Protein AF-A0A9W7G7Z7-F1 (afdb_monomer)

InterPro domains:
  IPR008409 Pre-mRNA-splicing factor SPF27 [PF05700] (9-212)
  IPR008409 Pre-mRNA-splicing factor SPF27 [PTHR13296] (9-211)

Structure (mmCIF, N/CA/C/O backbone):
data_AF-A0A9W7G7Z7-F1
#
_entry.id   AF-A0A9W7G7Z7-F1
#
loop_
_atom_site.group_PDB
_atom_site.id
_atom_site.type_symbol
_atom_site.label_atom_id
_atom_site.label_alt_id
_atom_site.label_comp_id
_atom_site.label_asym_id
_atom_site.label_entity_id
_atom_site.label_seq_id
_atom_site.pdbx_PDB_ins_code
_atom_site.Cartn_x
_atom_site.Cartn_y
_atom_site.Cartn_z
_atom_site.occupancy
_atom_site.B_iso_or_equiv
_atom_site.auth_seq_id
_atom_site.auth_comp_id
_atom_site.auth_asym_id
_atom_site.auth_atom_id
_atom_site.pdbx_PDB_model_num
ATOM 1 N N . MET A 1 1 ? 14.911 3.920 36.400 1.00 36.66 1 MET A N 1
ATOM 2 C CA . MET A 1 1 ? 13.911 4.348 35.401 1.00 36.66 1 MET A CA 1
ATOM 3 C C . MET A 1 1 ? 12.548 4.182 36.043 1.00 36.66 1 MET A C 1
ATOM 5 O O . MET A 1 1 ? 12.208 3.040 36.334 1.00 36.66 1 MET A O 1
ATOM 9 N N . PRO A 1 2 ? 11.819 5.257 36.383 1.00 35.78 2 PRO A N 1
ATOM 10 C CA . PRO A 1 2 ? 10.459 5.093 36.869 1.00 35.78 2 PRO A CA 1
ATOM 11 C C . PRO A 1 2 ? 9.645 4.522 35.707 1.00 35.78 2 PRO A C 1
ATOM 13 O O . PRO A 1 2 ? 9.620 5.097 34.620 1.00 35.78 2 PRO A O 1
ATOM 16 N N . SER A 1 3 ? 9.061 3.341 35.902 1.00 40.22 3 SER A N 1
ATOM 17 C CA . SER A 1 3 ? 8.103 2.782 34.959 1.00 40.22 3 SER A CA 1
ATOM 18 C C . SER A 1 3 ? 6.912 3.731 34.931 1.00 40.22 3 SER A C 1
ATOM 20 O O . SER A 1 3 ? 6.084 3.712 35.844 1.00 40.22 3 SER A O 1
ATOM 22 N N . SER A 1 4 ? 6.864 4.603 33.926 1.00 44.84 4 SER A N 1
ATOM 23 C CA . SER A 1 4 ? 5.649 5.334 33.607 1.00 44.84 4 SER A CA 1
ATOM 24 C C . SER A 1 4 ? 4.612 4.266 33.285 1.00 44.84 4 SER A C 1
ATOM 26 O O . SER A 1 4 ? 4.707 3.584 32.264 1.00 44.84 4 SER A O 1
ATOM 28 N N . SER A 1 5 ? 3.719 4.004 34.236 1.00 44.91 5 SER A N 1
ATOM 29 C CA . SER A 1 5 ? 2.578 3.131 34.028 1.00 44.91 5 SER A CA 1
ATOM 30 C C . SER A 1 5 ? 1.697 3.864 33.035 1.00 44.91 5 SER A C 1
ATOM 32 O O . SER A 1 5 ? 0.911 4.733 33.397 1.00 44.91 5 SER A O 1
ATOM 34 N N . PHE A 1 6 ? 1.914 3.586 31.752 1.00 50.34 6 PHE A N 1
ATOM 35 C CA . PHE A 1 6 ? 1.039 4.064 30.702 1.00 50.34 6 PHE A CA 1
ATOM 36 C C . PHE A 1 6 ? -0.319 3.442 31.013 1.00 50.34 6 PHE A C 1
ATOM 38 O O . PHE A 1 6 ? -0.515 2.239 30.825 1.00 50.34 6 PHE A O 1
ATOM 45 N N . ALA A 1 7 ? -1.221 4.229 31.602 1.00 55.59 7 ALA A N 1
ATOM 46 C CA . ALA A 1 7 ? -2.616 3.849 31.652 1.00 55.59 7 ALA A CA 1
ATOM 47 C C . ALA A 1 7 ? -2.992 3.509 30.204 1.00 55.59 7 ALA A C 1
ATOM 49 O O . ALA A 1 7 ? -2.684 4.315 29.319 1.00 55.59 7 ALA A O 1
ATOM 50 N N . PRO A 1 8 ? -3.543 2.316 29.924 1.00 58.53 8 PRO A N 1
ATOM 51 C CA . PRO A 1 8 ? -3.979 1.996 28.579 1.00 58.53 8 PRO A CA 1
ATOM 52 C C . PRO A 1 8 ? -4.909 3.122 28.137 1.00 58.53 8 PRO A C 1
ATOM 54 O O . PRO A 1 8 ? -5.915 3.382 28.797 1.00 58.53 8 PRO A O 1
ATOM 57 N N . LEU A 1 9 ? -4.512 3.847 27.092 1.00 66.50 9 LEU A N 1
ATOM 58 C CA . LEU A 1 9 ? -5.355 4.860 26.482 1.00 66.50 9 LEU A CA 1
ATOM 59 C C . LEU A 1 9 ? -6.491 4.102 25.796 1.00 66.50 9 LEU A C 1
ATOM 61 O O . LEU A 1 9 ? -6.343 3.639 24.667 1.00 66.50 9 LEU A O 1
ATOM 65 N N . ASP A 1 10 ? -7.569 3.873 26.539 1.00 70.62 10 ASP A N 1
ATOM 66 C CA . ASP A 1 10 ? -8.689 3.065 26.088 1.00 70.62 10 ASP A CA 1
ATOM 67 C C . ASP 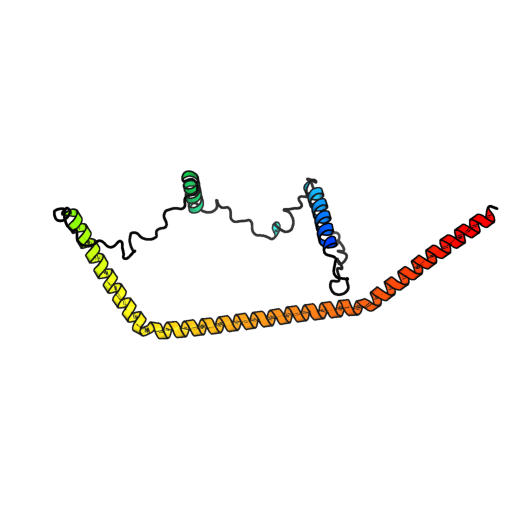A 1 10 ? -9.650 3.955 25.299 1.00 70.62 10 ASP A C 1
ATOM 69 O O . ASP A 1 10 ? -10.368 4.782 25.857 1.00 70.62 10 ASP A O 1
ATOM 73 N N . SER A 1 11 ? -9.600 3.822 23.978 1.00 78.69 11 SER A N 1
ATOM 74 C CA . SER A 1 11 ? -10.650 4.298 23.080 1.00 78.69 11 SER A CA 1
ATOM 75 C C . SER A 1 11 ? -11.268 3.054 22.459 1.00 78.69 11 SER A C 1
ATOM 77 O O . SER A 1 11 ? -10.536 2.162 22.014 1.00 78.69 11 SER A O 1
ATOM 79 N N . LEU A 1 12 ? -12.599 2.955 22.455 1.00 87.00 12 LEU A N 1
ATOM 80 C CA . LEU A 1 12 ? -13.311 1.734 22.079 1.00 87.00 12 LEU A CA 1
ATOM 81 C C . LEU A 1 12 ? -14.190 1.988 20.845 1.00 87.00 12 LEU A C 1
ATOM 83 O O . LEU A 1 12 ? -15.409 2.060 20.979 1.00 87.00 12 LEU A O 1
ATOM 87 N N . PRO A 1 13 ? -13.620 2.072 19.624 1.00 87.38 13 PRO A N 1
ATOM 88 C CA . PRO A 1 13 ? -14.356 2.458 18.417 1.00 87.38 13 PRO A CA 1
ATOM 89 C C . PRO A 1 13 ? -15.631 1.659 18.110 1.00 87.38 13 PRO A C 1
ATOM 91 O O . PRO A 1 13 ? -16.532 2.191 17.471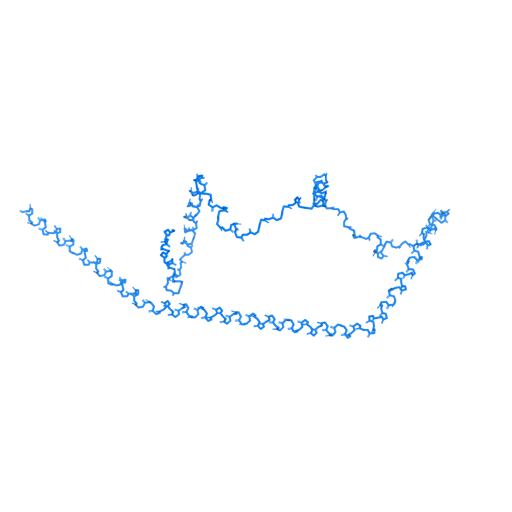 1.00 87.38 13 PRO A O 1
ATOM 94 N N . TYR A 1 14 ? -15.714 0.385 18.516 1.00 87.94 14 TYR A N 1
ATOM 95 C CA . TYR A 1 14 ? -16.897 -0.457 18.288 1.00 87.94 14 TYR A CA 1
ATOM 96 C C . TYR A 1 14 ? -17.941 -0.346 19.416 1.00 87.94 14 TYR A C 1
ATOM 98 O O . TYR A 1 14 ? -19.106 -0.720 19.235 1.00 87.94 14 TYR A O 1
ATOM 106 N N . LEU A 1 15 ? -17.544 0.131 20.600 1.00 86.06 15 LEU A N 1
ATOM 107 C CA . LEU A 1 15 ? -18.440 0.349 21.739 1.00 86.06 15 LEU A CA 1
ATOM 108 C C . LEU A 1 15 ? -18.953 1.790 21.796 1.00 86.06 15 LEU A C 1
ATOM 110 O O . LEU A 1 15 ? -20.142 1.990 22.065 1.00 86.06 15 LEU A O 1
ATOM 114 N N . ASP A 1 16 ? -18.060 2.749 21.558 1.00 86.88 16 ASP A N 1
ATOM 115 C CA . ASP A 1 16 ? -18.325 4.177 21.609 1.00 86.88 16 ASP A CA 1
ATOM 116 C C . ASP A 1 16 ? -19.304 4.572 20.492 1.00 86.88 16 ASP A C 1
ATOM 118 O O . ASP A 1 16 ? -19.207 4.078 19.363 1.00 86.88 16 ASP A O 1
ATOM 122 N N . PRO A 1 17 ? -20.290 5.439 20.779 1.00 80.75 17 PRO A N 1
ATOM 123 C CA . PRO A 1 17 ? -21.153 5.969 19.736 1.00 80.75 17 PRO A CA 1
ATOM 124 C C . PRO A 1 17 ? -20.306 6.748 18.717 1.00 80.75 17 PRO A C 1
ATOM 126 O O . PRO A 1 17 ? -19.321 7.381 19.107 1.00 80.75 17 PRO A O 1
ATOM 129 N N . PRO A 1 18 ? -20.680 6.743 17.424 1.00 77.81 18 PRO A N 1
ATOM 130 C CA . PRO A 1 18 ? -19.956 7.509 16.423 1.00 77.81 18 PRO A CA 1
ATOM 131 C C . PRO A 1 18 ? -19.907 8.977 16.853 1.00 77.81 18 PRO A C 1
ATOM 133 O O . PRO A 1 18 ? -20.940 9.572 17.176 1.00 77.81 18 PRO A O 1
ATOM 136 N N . ALA A 1 19 ? -18.701 9.543 16.893 1.00 76.69 19 ALA A N 1
ATOM 137 C CA . ALA A 1 19 ? -18.519 10.940 17.249 1.00 76.69 19 ALA A CA 1
ATOM 138 C C . ALA A 1 19 ? -19.307 11.821 16.269 1.00 76.69 19 ALA A C 1
ATOM 140 O O . ALA A 1 19 ? -19.236 11.640 15.052 1.00 76.69 19 ALA A O 1
ATOM 141 N N . HIS A 1 20 ? -20.078 12.771 16.800 1.00 82.00 20 HIS A N 1
ATOM 142 C CA . HIS A 1 20 ? -20.683 13.813 15.975 1.00 82.00 20 HIS A CA 1
ATOM 143 C C . HIS A 1 20 ? -19.563 14.611 15.280 1.00 82.00 20 HIS A C 1
ATOM 145 O O . HIS A 1 20 ? -18.571 14.912 15.950 1.00 82.00 20 HIS A O 1
ATOM 151 N N . PRO A 1 21 ? -19.702 14.993 13.995 1.00 80.69 21 PRO A N 1
ATOM 152 C CA . PRO A 1 21 ? -18.664 15.729 13.261 1.00 80.69 21 PRO A CA 1
ATOM 153 C C . PRO A 1 21 ? -18.139 16.976 13.995 1.00 80.69 21 PRO A C 1
ATOM 155 O O . PRO A 1 21 ? -16.951 17.283 13.948 1.00 80.69 21 PRO A O 1
ATOM 158 N N . ASP A 1 22 ? -19.006 17.655 14.749 1.00 86.19 22 ASP A N 1
ATOM 159 C CA . ASP A 1 22 ? -18.637 18.840 15.536 1.00 86.19 22 ASP A CA 1
ATOM 160 C C . ASP A 1 22 ? -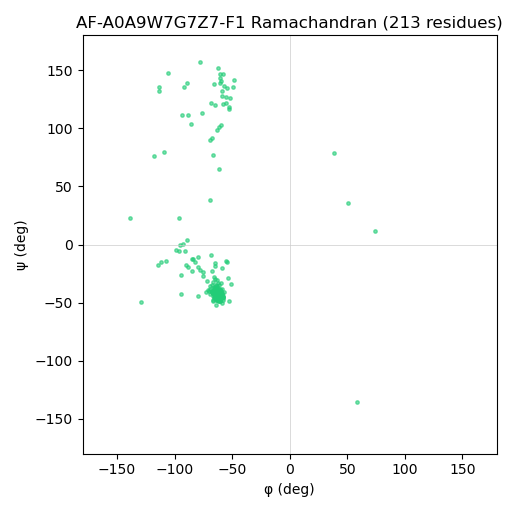17.644 18.536 16.674 1.00 86.19 22 ASP A C 1
ATOM 162 O O . ASP A 1 22 ? -16.829 19.390 17.028 1.00 86.19 22 ASP A O 1
ATOM 166 N N . TYR A 1 23 ? -17.674 17.324 17.243 1.00 86.88 23 TYR A N 1
ATOM 167 C CA . TYR A 1 23 ? -16.730 16.925 18.291 1.00 86.88 23 TYR A CA 1
ATOM 168 C C . TYR A 1 23 ? -15.322 16.712 17.746 1.00 86.88 23 TYR A C 1
ATOM 170 O O . TYR A 1 23 ? -14.362 16.971 18.465 1.00 86.88 23 TYR A O 1
ATOM 178 N N . GLU A 1 24 ? -15.185 16.275 16.493 1.00 87.31 24 GLU A N 1
ATOM 179 C CA . GLU A 1 24 ? -13.876 16.132 15.854 1.00 87.31 24 GLU A CA 1
ATOM 180 C C . GLU A 1 24 ? -13.227 17.504 15.660 1.00 87.31 24 GLU A C 1
ATOM 182 O O . GLU A 1 24 ? -12.090 17.713 16.080 1.00 87.31 24 GLU A O 1
ATOM 187 N N . ALA A 1 25 ? -13.976 18.473 15.122 1.00 89.88 25 ALA A N 1
ATOM 188 C CA . ALA A 1 25 ? -13.491 19.841 14.952 1.00 89.88 25 ALA A CA 1
ATOM 189 C C . ALA A 1 25 ? -13.093 20.486 16.292 1.00 89.88 25 ALA A C 1
ATOM 191 O O . ALA A 1 25 ? -12.042 21.120 16.387 1.00 89.88 25 ALA A O 1
ATOM 192 N N . TYR A 1 26 ? -13.898 20.279 17.339 1.00 93.31 26 TYR A N 1
ATOM 193 C CA . TYR A 1 26 ? -13.595 20.766 18.685 1.00 93.31 26 TYR A CA 1
ATOM 194 C C . TYR A 1 26 ? -12.377 20.068 19.314 1.00 93.31 26 TYR A C 1
ATOM 196 O O . TYR A 1 26 ? -11.526 20.714 19.923 1.00 93.31 26 TYR A O 1
ATOM 204 N N . ALA A 1 27 ? -12.240 18.751 19.142 1.00 91.25 27 ALA A N 1
ATOM 205 C CA . ALA A 1 27 ? -11.062 18.025 19.608 1.00 91.25 27 ALA A CA 1
ATOM 206 C C . ALA A 1 27 ? -9.790 18.520 18.902 1.00 91.25 27 ALA A C 1
ATOM 208 O O . ALA A 1 27 ? -8.770 18.730 19.555 1.00 91.25 27 ALA A O 1
ATOM 209 N N . ILE A 1 28 ? -9.860 18.775 17.591 1.00 91.81 28 ILE A N 1
ATOM 210 C CA . ILE A 1 28 ? -8.751 19.340 16.814 1.00 91.81 28 ILE A CA 1
ATOM 211 C C . ILE A 1 28 ? -8.379 20.738 17.321 1.00 91.81 28 ILE A C 1
ATOM 213 O O . ILE A 1 28 ? -7.188 21.019 17.458 1.00 91.81 28 ILE A O 1
ATOM 217 N N . SER A 1 29 ? -9.351 21.602 17.647 1.00 94.62 29 SER A N 1
ATOM 218 C CA . SER A 1 29 ? -9.039 22.932 18.189 1.00 94.62 29 SER A CA 1
ATOM 219 C C . SER A 1 29 ? -8.331 22.851 19.541 1.00 94.62 29 SER A C 1
ATOM 221 O O . SER A 1 29 ? -7.338 23.543 19.739 1.00 94.62 29 SER A O 1
ATOM 223 N N . LEU A 1 30 ? -8.769 21.955 20.434 1.00 94.12 30 LEU A N 1
ATOM 224 C CA . LEU A 1 30 ? -8.101 21.728 21.721 1.00 94.12 30 LEU A CA 1
ATOM 225 C C . LEU A 1 30 ? -6.677 21.181 21.544 1.00 94.12 30 LEU A C 1
ATOM 227 O O . LEU A 1 30 ? -5.749 21.653 22.195 1.00 94.12 30 LEU A O 1
ATOM 231 N N . ILE A 1 31 ? -6.481 20.224 20.629 1.00 91.44 31 ILE A N 1
ATOM 232 C CA . ILE A 1 31 ? -5.145 19.706 20.295 1.00 91.44 31 ILE A CA 1
ATOM 233 C C . ILE A 1 31 ? -4.253 20.841 19.791 1.00 91.44 31 ILE A C 1
ATOM 235 O O . ILE A 1 31 ? -3.090 20.924 20.175 1.00 91.44 31 ILE A O 1
ATOM 239 N N . GLN A 1 32 ? -4.782 21.730 18.950 1.00 91.44 32 GLN A N 1
ATOM 240 C CA . GLN A 1 32 ? -4.026 22.857 18.422 1.00 91.44 32 GLN A CA 1
ATOM 241 C C . GLN A 1 32 ? -3.646 23.867 19.513 1.00 91.44 32 GLN A C 1
ATOM 243 O O . GLN A 1 32 ? -2.514 24.347 19.511 1.00 91.44 32 GLN A O 1
ATOM 248 N N . GLU A 1 33 ? -4.554 24.184 20.436 1.00 92.25 33 GLU A N 1
ATOM 249 C CA . GLU A 1 33 ? -4.268 25.051 21.586 1.00 92.25 33 GLU A CA 1
ATOM 250 C C . GLU A 1 33 ? -3.154 24.462 22.461 1.00 92.25 33 GLU A C 1
ATOM 252 O O . GLU A 1 33 ? -2.182 25.155 22.766 1.00 92.25 33 GLU A O 1
ATOM 257 N N . GLU A 1 34 ? -3.224 23.165 22.774 1.00 87.94 34 GLU A N 1
ATOM 258 C CA . GLU A 1 34 ? -2.172 22.458 23.514 1.00 87.94 34 GLU A CA 1
ATOM 259 C C . GLU A 1 34 ? -0.848 22.434 22.738 1.00 87.94 34 GLU A C 1
ATOM 261 O O . GLU A 1 34 ? 0.216 22.685 23.302 1.00 87.94 34 GLU A O 1
ATOM 266 N N . MET A 1 35 ? -0.883 22.207 21.421 1.00 84.75 35 MET A N 1
ATOM 267 C CA . MET A 1 35 ? 0.308 22.293 20.569 1.00 84.75 35 MET A CA 1
ATOM 268 C C . MET A 1 35 ? 0.939 23.690 20.594 1.00 84.75 35 MET A C 1
ATOM 270 O O . MET A 1 35 ? 2.165 23.798 20.611 1.00 84.75 35 MET A O 1
ATOM 274 N N . GLN A 1 36 ? 0.134 24.756 20.604 1.00 86.00 36 GLN A N 1
ATOM 275 C CA . GLN A 1 36 ? 0.621 26.135 20.702 1.00 86.00 36 GLN A CA 1
ATOM 276 C C . GLN A 1 36 ? 1.203 26.436 22.086 1.00 86.00 36 GLN A C 1
ATOM 278 O O . GLN A 1 36 ? 2.271 27.043 22.176 1.00 86.00 36 GLN A O 1
ATOM 283 N N . ALA A 1 37 ? 0.544 25.978 23.153 1.00 84.88 37 ALA A N 1
ATOM 284 C CA . ALA A 1 37 ? 1.034 26.113 24.519 1.00 84.88 37 ALA A CA 1
ATOM 285 C C . ALA A 1 37 ? 2.379 25.389 24.698 1.00 84.88 37 ALA A C 1
ATOM 287 O O . ALA A 1 37 ? 3.341 25.992 25.175 1.00 84.88 37 ALA A O 1
ATOM 288 N N . MET A 1 38 ? 2.492 24.145 24.223 1.00 75.75 38 MET A N 1
ATOM 289 C CA . MET A 1 38 ? 3.738 23.374 24.272 1.00 75.75 38 MET A CA 1
ATOM 290 C C . MET A 1 38 ? 4.849 23.994 23.415 1.00 75.75 38 MET A C 1
ATOM 292 O O . MET A 1 38 ? 5.997 24.020 23.844 1.00 75.75 38 MET A O 1
ATOM 296 N N . ALA A 1 39 ? 4.525 24.560 22.246 1.00 72.81 39 ALA A N 1
ATOM 297 C CA . ALA A 1 39 ? 5.501 25.260 21.407 1.00 72.81 39 ALA A CA 1
ATOM 298 C C . ALA A 1 39 ? 6.030 26.563 22.037 1.00 72.81 39 ALA A C 1
ATOM 300 O O . ALA A 1 39 ? 7.106 27.030 21.662 1.00 72.81 39 ALA A O 1
ATOM 301 N N . SER A 1 40 ? 5.277 27.164 22.964 1.00 68.31 40 SER A N 1
ATOM 302 C CA . SER A 1 40 ? 5.680 28.382 23.676 1.00 68.31 40 SER A CA 1
ATOM 303 C C . SER A 1 40 ? 6.606 28.123 24.872 1.00 68.31 40 SER A C 1
ATOM 305 O O . SER A 1 40 ? 7.260 29.056 25.340 1.00 68.31 40 SER A O 1
ATOM 307 N N . ASP A 1 41 ? 6.702 26.873 25.341 1.00 68.69 41 ASP A N 1
ATOM 308 C CA . ASP A 1 41 ? 7.607 26.469 26.415 1.00 68.69 41 ASP A CA 1
ATOM 309 C C . ASP A 1 41 ? 8.983 26.061 25.842 1.00 68.69 41 ASP A C 1
ATOM 311 O O . ASP A 1 41 ? 9.106 25.015 25.199 1.00 68.69 41 ASP A O 1
ATOM 315 N N . PRO A 1 42 ? 10.059 26.833 26.090 1.00 61.19 42 PRO A N 1
ATOM 316 C CA . PRO A 1 42 ? 11.396 26.534 25.572 1.00 61.19 42 PRO A CA 1
ATOM 317 C C . PRO A 1 42 ? 12.037 25.274 26.182 1.00 61.19 42 PRO A C 1
ATOM 319 O O . PRO A 1 42 ? 13.099 24.850 25.726 1.00 61.19 42 PRO A O 1
ATOM 322 N N . THR A 1 43 ? 11.440 24.683 27.224 1.00 59.03 43 THR A N 1
ATOM 323 C CA . THR A 1 43 ? 11.901 23.422 27.830 1.00 59.03 43 THR A CA 1
ATOM 324 C C . THR A 1 43 ? 11.264 22.187 27.193 1.00 59.03 43 THR A C 1
ATOM 326 O O . THR A 1 43 ? 11.809 21.086 27.300 1.00 59.03 43 THR A O 1
ATOM 329 N N . VAL A 1 44 ? 10.154 22.368 26.472 1.00 57.59 44 VAL A N 1
ATOM 330 C CA . VAL A 1 44 ? 9.417 21.316 25.775 1.00 57.59 44 VAL A CA 1
ATOM 331 C C . VAL A 1 44 ? 9.616 21.512 24.272 1.00 57.59 44 VAL A C 1
ATOM 333 O O . VAL A 1 44 ? 8.746 22.014 23.571 1.00 57.59 44 VAL A O 1
ATOM 336 N N . ASN A 1 45 ? 10.764 21.086 23.736 1.00 55.09 45 ASN A N 1
ATOM 337 C CA . ASN A 1 45 ? 11.005 21.039 22.286 1.00 55.09 45 ASN A CA 1
ATOM 338 C C . ASN A 1 45 ? 10.091 19.979 21.629 1.00 55.09 45 ASN A C 1
ATOM 340 O O . ASN A 1 45 ? 10.497 18.854 21.337 1.00 55.09 45 ASN A O 1
ATOM 344 N N . THR A 1 46 ? 8.812 20.309 21.444 1.00 54.22 46 THR A N 1
ATOM 345 C CA . THR A 1 46 ? 7.732 19.337 21.197 1.00 54.22 46 THR A CA 1
ATOM 346 C C . THR A 1 46 ? 7.654 18.828 19.761 1.00 54.22 46 THR A C 1
ATOM 348 O O . THR A 1 46 ? 6.946 17.864 19.486 1.00 54.22 46 THR A O 1
ATOM 351 N N . SER A 1 47 ? 8.376 19.428 18.818 1.00 53.41 47 SER A N 1
ATOM 352 C CA . SER A 1 47 ? 8.249 19.096 17.393 1.00 53.41 47 SER A CA 1
ATOM 353 C C . SER A 1 47 ? 9.429 18.305 16.821 1.00 53.41 47 SER A C 1
ATOM 355 O O . SER A 1 47 ? 9.271 17.696 15.763 1.00 53.41 47 SER A O 1
ATOM 357 N N . SER A 1 48 ? 10.569 18.226 17.519 1.00 52.97 48 SER A N 1
ATOM 358 C CA . SER A 1 48 ? 11.787 17.560 17.021 1.00 52.97 48 SER A CA 1
ATOM 359 C C . SER A 1 48 ? 12.227 16.316 17.788 1.00 52.97 48 SER A C 1
ATOM 361 O O . SER A 1 48 ? 13.005 15.518 17.264 1.00 52.97 48 SER A O 1
ATOM 363 N N . ASP A 1 49 ? 11.742 16.107 19.011 1.00 57.38 49 ASP A N 1
ATOM 364 C CA . ASP A 1 49 ? 12.478 15.255 19.948 1.00 57.38 49 ASP A CA 1
ATOM 365 C C . ASP A 1 49 ? 12.029 13.793 20.023 1.00 57.38 49 ASP A C 1
ATOM 367 O O . ASP A 1 49 ? 12.719 13.006 20.673 1.00 57.38 49 ASP A O 1
ATOM 371 N N . HIS A 1 50 ? 10.948 13.382 19.350 1.00 60.50 50 HIS A N 1
ATOM 372 C CA . HIS A 1 50 ? 10.436 12.008 19.491 1.00 60.50 50 HIS A CA 1
ATOM 373 C C . HIS A 1 50 ? 10.188 11.261 18.172 1.00 60.50 50 HIS A C 1
ATOM 375 O O . HIS A 1 50 ? 10.675 10.144 18.018 1.00 60.50 50 HIS A O 1
ATOM 381 N N . TYR A 1 51 ? 9.485 11.853 17.199 1.00 66.69 51 TYR A N 1
ATOM 382 C CA . TYR A 1 51 ? 9.199 11.187 15.915 1.00 66.69 51 TYR A CA 1
ATOM 383 C C . TYR A 1 51 ? 10.209 11.533 14.808 1.00 66.69 51 TYR A C 1
ATOM 385 O O . TYR A 1 51 ? 10.439 10.719 13.923 1.00 66.69 51 TYR A O 1
ATOM 393 N N . LEU A 1 52 ? 10.865 12.702 14.859 1.00 68.31 52 LEU A N 1
ATOM 394 C CA . LEU A 1 52 ? 11.927 13.043 13.901 1.00 68.31 52 LEU A CA 1
ATOM 395 C C . LEU A 1 52 ? 13.243 12.311 14.196 1.00 68.31 52 LEU A C 1
ATOM 397 O O . LEU A 1 52 ? 14.024 12.091 13.279 1.00 68.31 52 LEU A O 1
ATOM 401 N N . LYS A 1 53 ? 13.475 11.874 15.444 1.00 73.00 53 LYS A N 1
ATOM 402 C CA . LYS A 1 53 ? 14.651 11.061 15.811 1.00 73.00 53 LYS A CA 1
ATOM 403 C C . LYS A 1 53 ? 14.658 9.678 15.157 1.00 73.00 53 LYS A C 1
ATOM 405 O O . LYS A 1 53 ? 15.731 9.112 14.969 1.00 73.00 53 LYS A O 1
ATOM 410 N N . SER A 1 54 ? 13.487 9.116 14.852 1.00 74.38 54 SER A N 1
ATOM 411 C CA . SER A 1 54 ? 13.376 7.818 14.174 1.00 74.38 54 SER A CA 1
ATOM 412 C C . SER A 1 54 ? 13.463 7.931 12.653 1.00 74.38 54 SER A C 1
ATOM 414 O O . SER A 1 54 ? 13.636 6.914 11.979 1.00 74.38 54 SER A O 1
ATOM 416 N N . LEU A 1 55 ? 13.365 9.145 12.105 1.00 76.19 55 LEU A N 1
ATOM 417 C CA . LEU A 1 55 ? 13.522 9.387 10.681 1.00 76.19 55 LEU A CA 1
ATOM 418 C C . LEU A 1 55 ? 14.997 9.660 10.356 1.00 76.19 55 LEU A C 1
ATOM 420 O O . LEU A 1 55 ? 15.675 10.376 11.096 1.00 76.19 55 LEU A O 1
ATOM 424 N N . PRO A 1 56 ? 15.524 9.112 9.246 1.00 78.69 56 PRO A N 1
ATOM 425 C CA . PRO A 1 56 ? 16.845 9.498 8.776 1.00 78.69 56 PRO A CA 1
ATOM 426 C C . PRO A 1 56 ? 16.860 11.002 8.482 1.00 78.69 56 PRO A C 1
ATOM 428 O O . PRO A 1 56 ? 15.893 11.544 7.939 1.00 78.69 56 PRO A O 1
ATOM 431 N N . ALA A 1 57 ? 17.961 11.676 8.828 1.00 74.94 57 ALA A N 1
ATOM 432 C CA . ALA A 1 57 ? 18.128 13.091 8.514 1.00 74.94 57 ALA A CA 1
ATOM 433 C C . ALA A 1 57 ? 17.925 13.311 7.003 1.00 74.94 57 ALA A C 1
ATOM 435 O O . ALA A 1 57 ? 18.456 12.525 6.206 1.00 74.94 57 ALA A O 1
ATOM 436 N N . PRO A 1 58 ? 17.167 14.344 6.587 1.00 70.88 58 PRO A N 1
ATOM 437 C CA . PRO A 1 58 ? 16.936 14.588 5.173 1.00 70.88 58 PRO A CA 1
ATOM 438 C C . PRO A 1 58 ? 18.286 14.763 4.466 1.00 70.88 58 PRO A C 1
ATOM 440 O O . PRO A 1 58 ? 19.172 15.440 5.005 1.00 70.88 58 PRO A O 1
ATOM 443 N N . PRO A 1 59 ? 18.482 14.155 3.280 1.00 71.12 59 PRO A N 1
ATOM 444 C CA . PRO A 1 59 ? 19.725 14.319 2.548 1.00 71.12 59 PRO A CA 1
ATOM 445 C C . PRO A 1 59 ? 19.932 15.810 2.292 1.00 71.12 59 PRO A C 1
ATOM 447 O O . PRO A 1 59 ? 19.095 16.473 1.681 1.00 71.12 59 PRO A O 1
ATOM 450 N N . SER A 1 60 ? 21.043 16.357 2.788 1.00 70.06 60 SER A N 1
ATOM 451 C CA . SER A 1 60 ? 21.373 17.753 2.529 1.00 70.06 60 SER A CA 1
ATOM 452 C C . SER A 1 60 ? 21.472 17.950 1.015 1.00 70.06 60 SER A C 1
ATOM 454 O O . SER A 1 60 ? 22.232 17.238 0.349 1.00 70.06 60 SER A O 1
ATOM 456 N N . ALA A 1 61 ? 20.760 18.942 0.469 1.00 62.12 61 ALA A N 1
ATOM 457 C CA . ALA A 1 61 ? 20.887 19.362 -0.934 1.00 62.12 61 ALA A CA 1
ATOM 458 C C . ALA A 1 61 ? 22.341 19.736 -1.310 1.00 62.12 61 ALA A C 1
ATOM 460 O O . ALA A 1 61 ? 22.705 19.807 -2.479 1.00 62.12 61 ALA A O 1
ATOM 461 N N . SER A 1 62 ? 23.190 19.923 -0.294 1.00 59.56 62 SER A N 1
ATOM 462 C CA . SER A 1 62 ? 24.619 20.224 -0.358 1.00 59.56 62 SER A CA 1
ATOM 463 C C . SER A 1 62 ? 25.518 18.970 -0.384 1.00 59.56 62 SER A C 1
ATOM 465 O O . SER A 1 62 ? 26.740 19.086 -0.316 1.00 59.56 62 SER A O 1
ATOM 467 N N . SER A 1 63 ? 24.967 17.754 -0.435 1.00 66.00 63 SER A N 1
ATOM 468 C CA . SER A 1 63 ? 25.772 16.522 -0.330 1.00 66.00 63 SER A CA 1
ATOM 469 C C . SER A 1 63 ? 26.558 16.181 -1.598 1.00 66.00 63 SER A C 1
ATOM 471 O O . SER A 1 63 ? 27.629 15.589 -1.496 1.00 66.00 63 SER A O 1
ATOM 473 N N . SER A 1 64 ? 26.094 16.592 -2.783 1.00 78.69 64 SER A N 1
ATOM 474 C CA . SER A 1 64 ? 26.823 16.363 -4.035 1.00 78.69 64 SER A CA 1
ATOM 475 C C . SER A 1 64 ? 27.303 17.672 -4.661 1.00 78.69 64 SER A C 1
ATOM 477 O O . SER A 1 64 ? 26.575 18.661 -4.742 1.00 78.69 64 SER A O 1
ATOM 479 N N . ALA A 1 65 ? 28.557 17.681 -5.119 1.00 81.81 65 ALA A N 1
ATOM 480 C CA . ALA A 1 65 ? 29.143 18.827 -5.815 1.00 81.81 65 ALA A CA 1
ATOM 481 C C . ALA A 1 65 ? 28.361 19.188 -7.093 1.00 81.81 65 ALA A C 1
ATOM 483 O O . ALA A 1 65 ? 28.222 20.366 -7.412 1.00 81.81 65 ALA A O 1
ATOM 484 N N . LEU A 1 66 ? 27.788 18.182 -7.768 1.00 81.00 66 LEU A N 1
ATOM 485 C CA . LEU A 1 66 ? 26.927 18.363 -8.938 1.00 81.00 66 LEU A CA 1
ATOM 486 C C . LEU A 1 66 ? 25.641 19.122 -8.595 1.00 81.00 66 LEU A C 1
ATOM 488 O O . LEU A 1 66 ? 25.304 20.073 -9.289 1.00 81.00 66 LEU A O 1
ATOM 492 N N . LEU A 1 67 ? 24.953 18.763 -7.503 1.00 81.38 67 LEU A N 1
ATOM 493 C CA . LEU A 1 67 ? 23.740 19.475 -7.090 1.00 81.38 67 LEU A CA 1
ATOM 494 C C . LEU A 1 67 ? 24.038 20.916 -6.672 1.00 81.38 67 LEU A C 1
ATOM 496 O O . LEU A 1 67 ? 23.257 21.799 -7.005 1.00 81.38 67 LEU A O 1
ATOM 500 N N . LYS A 1 68 ? 25.171 21.183 -6.007 1.00 83.31 68 LYS A N 1
ATOM 501 C CA . LYS A 1 68 ? 25.585 22.563 -5.685 1.00 83.31 68 LYS A CA 1
ATOM 502 C C . LYS A 1 68 ? 25.792 23.404 -6.937 1.00 83.31 68 LYS A C 1
ATOM 504 O O . LYS A 1 68 ? 25.345 24.545 -6.981 1.00 83.31 68 LYS A O 1
ATOM 509 N N . PHE A 1 69 ? 26.473 22.840 -7.931 1.00 84.69 69 PHE A N 1
ATOM 510 C CA . PHE A 1 69 ? 26.729 23.512 -9.199 1.00 84.69 69 PHE A CA 1
ATOM 511 C C . PHE A 1 69 ? 25.427 23.790 -9.958 1.00 84.69 69 PHE A C 1
ATOM 513 O O . PHE A 1 69 ? 25.184 24.918 -10.374 1.00 84.69 69 PHE A O 1
ATOM 520 N N . GLU A 1 70 ? 24.555 22.788 -10.078 1.00 82.06 70 GLU A N 1
ATOM 521 C CA . GLU A 1 70 ? 23.264 22.926 -10.756 1.00 82.06 70 GLU A CA 1
ATOM 522 C C . GLU A 1 70 ? 22.337 23.910 -10.036 1.00 82.06 70 GLU A C 1
ATOM 524 O O . GLU A 1 70 ? 21.705 24.739 -10.685 1.00 82.06 70 GLU A O 1
ATOM 529 N N . LEU A 1 71 ? 22.292 23.877 -8.701 1.00 83.69 71 LEU A N 1
ATOM 530 C CA . LEU A 1 71 ? 21.504 24.815 -7.905 1.00 83.69 71 LEU A CA 1
ATOM 531 C C . LEU A 1 71 ? 22.036 26.251 -8.033 1.00 83.69 71 LEU A C 1
ATOM 533 O O . LEU A 1 71 ? 21.239 27.178 -8.144 1.00 83.69 71 LEU A O 1
ATOM 537 N N . GLY A 1 72 ? 23.362 26.430 -8.077 1.00 85.31 72 GLY A N 1
ATOM 538 C CA . GLY A 1 72 ? 24.000 27.719 -8.356 1.00 85.31 72 GLY A CA 1
ATOM 539 C C . GLY A 1 72 ? 23.650 28.245 -9.748 1.00 85.31 72 GLY A C 1
ATOM 540 O O . GLY A 1 72 ? 23.174 29.369 -9.878 1.00 85.31 72 GLY A O 1
ATOM 541 N N . ARG A 1 73 ? 23.758 27.398 -10.778 1.00 84.75 73 ARG A N 1
ATOM 542 C CA . ARG A 1 73 ? 23.354 27.749 -12.147 1.00 84.75 73 ARG A CA 1
ATOM 543 C C . ARG A 1 73 ? 21.870 28.111 -12.233 1.00 84.75 73 ARG A C 1
ATOM 545 O O . ARG A 1 73 ? 21.505 29.053 -12.926 1.00 84.75 73 ARG A O 1
ATOM 552 N N . LEU A 1 74 ? 20.994 27.358 -11.564 1.00 84.12 74 LEU A N 1
ATOM 553 C CA . LEU A 1 74 ? 19.557 27.647 -11.527 1.00 84.12 74 LEU A CA 1
ATOM 554 C C . LEU A 1 74 ? 19.272 28.975 -10.825 1.00 84.12 74 LEU A C 1
ATOM 556 O O . LEU A 1 74 ? 18.415 29.719 -11.294 1.00 84.12 74 LEU A O 1
ATOM 560 N N . ALA A 1 75 ? 19.991 29.289 -9.746 1.00 83.31 75 ALA A N 1
ATOM 561 C CA . ALA A 1 75 ? 19.876 30.575 -9.067 1.00 83.31 75 ALA A CA 1
ATOM 562 C C . ALA A 1 75 ? 20.291 31.743 -9.981 1.00 83.31 75 ALA A C 1
ATOM 564 O O . ALA A 1 75 ? 19.601 32.757 -10.012 1.00 83.31 75 ALA A O 1
ATOM 565 N N . GLU A 1 76 ? 21.357 31.583 -10.771 1.00 86.00 76 GLU A N 1
ATOM 566 C CA . GLU A 1 76 ? 21.801 32.581 -11.759 1.00 86.00 76 GLU A CA 1
ATOM 567 C C . GLU A 1 76 ? 20.816 32.741 -12.930 1.00 86.00 76 GLU A C 1
ATOM 569 O O . GLU A 1 76 ? 20.605 33.846 -13.425 1.00 86.00 76 GLU A O 1
ATOM 574 N N . ASN A 1 77 ? 20.164 31.651 -13.344 1.00 82.44 77 ASN A N 1
ATOM 575 C CA . ASN A 1 77 ? 19.235 31.612 -14.477 1.00 82.44 77 ASN A CA 1
ATOM 576 C C . ASN A 1 77 ? 17.747 31.752 -14.079 1.00 82.44 77 ASN A C 1
ATOM 578 O O . ASN A 1 77 ? 16.867 31.304 -14.822 1.00 82.44 77 ASN A O 1
ATOM 582 N N . ASN A 1 78 ? 17.428 32.344 -12.920 1.00 83.00 78 ASN A N 1
ATOM 583 C CA . ASN A 1 78 ? 16.047 32.534 -12.430 1.00 83.00 78 ASN A CA 1
ATOM 584 C C . ASN A 1 78 ? 15.189 31.248 -12.441 1.00 83.00 78 ASN A C 1
ATOM 586 O O . ASN A 1 78 ? 13.995 31.275 -12.737 1.00 83.00 78 ASN A O 1
ATOM 590 N N . GLY A 1 79 ? 15.800 30.098 -12.157 1.00 77.75 79 GLY A N 1
ATOM 591 C CA . GLY A 1 79 ? 15.124 28.804 -12.110 1.00 77.75 79 GLY A CA 1
ATOM 592 C C . GLY A 1 79 ? 14.760 28.219 -13.475 1.00 77.75 79 GLY A C 1
ATOM 593 O O . GLY A 1 79 ? 14.016 27.239 -13.519 1.00 77.75 79 GLY A O 1
ATOM 594 N N . THR A 1 80 ? 15.269 28.766 -14.587 1.00 78.06 80 THR A N 1
ATOM 595 C CA . THR A 1 80 ? 15.054 28.128 -15.892 1.00 78.06 80 THR A CA 1
ATOM 596 C C . THR A 1 80 ? 15.812 26.799 -15.964 1.00 78.06 80 THR A C 1
ATOM 598 O O . THR A 1 80 ? 17.037 26.773 -15.788 1.00 78.06 80 THR A O 1
ATOM 601 N N . PRO A 1 81 ? 15.111 25.672 -16.201 1.00 71.25 81 PRO A N 1
ATOM 602 C CA . PRO A 1 81 ? 15.769 24.388 -16.377 1.00 71.25 81 PRO A CA 1
ATOM 603 C C . PRO A 1 81 ? 16.683 24.449 -17.608 1.00 71.25 81 PRO A C 1
ATOM 605 O O . PRO A 1 81 ? 16.407 25.209 -18.543 1.00 71.25 81 PRO A O 1
ATOM 608 N N . PRO A 1 82 ? 17.768 23.654 -17.636 1.00 69.75 82 PRO A N 1
ATOM 609 C CA . PRO A 1 82 ? 18.607 23.594 -18.820 1.00 69.75 82 PRO A CA 1
ATOM 610 C C . PRO A 1 82 ? 17.740 23.153 -20.007 1.00 69.75 82 PRO A C 1
ATOM 612 O O . PRO A 1 82 ? 16.808 22.361 -19.809 1.00 69.75 82 PRO A O 1
ATOM 615 N N . PRO A 1 83 ? 18.016 23.632 -21.235 1.00 66.12 83 PRO A N 1
ATOM 616 C CA . PRO A 1 83 ? 17.370 23.074 -22.409 1.00 66.12 83 PRO A CA 1
ATOM 617 C C . PRO A 1 83 ? 17.601 21.566 -22.367 1.00 66.12 83 PRO A C 1
ATOM 619 O O . PRO A 1 83 ? 18.745 21.108 -22.320 1.00 66.12 83 PRO A O 1
ATOM 622 N N . SER A 1 84 ? 16.506 20.806 -22.281 1.00 58.66 84 SER A N 1
ATOM 623 C CA . SER A 1 84 ? 16.571 19.351 -22.257 1.00 58.66 84 SER A CA 1
ATOM 624 C C . SER A 1 84 ? 17.462 18.907 -23.416 1.00 58.66 84 SER A C 1
ATOM 626 O O . SER A 1 84 ? 17.278 19.415 -24.528 1.00 58.66 84 SER A O 1
ATOM 628 N N . PRO A 1 85 ? 18.386 17.948 -23.226 1.00 54.34 85 PRO A N 1
ATOM 629 C CA . PRO A 1 85 ? 19.094 17.309 -24.324 1.00 54.34 85 PRO A CA 1
ATOM 630 C C . PRO A 1 85 ? 18.142 16.416 -25.137 1.00 54.34 85 PRO A C 1
ATOM 632 O O . PRO A 1 85 ? 18.541 15.359 -25.620 1.00 54.34 85 PRO A O 1
ATOM 635 N N . ALA A 1 86 ? 16.893 16.849 -25.345 1.00 47.69 86 ALA A N 1
ATOM 636 C CA . ALA A 1 86 ? 16.058 16.507 -26.481 1.00 47.69 86 ALA A CA 1
ATOM 637 C C . ALA A 1 86 ? 16.742 17.010 -27.769 1.00 47.69 86 ALA A C 1
ATOM 639 O O . ALA A 1 86 ? 16.301 17.925 -28.454 1.00 47.69 86 ALA A O 1
ATOM 640 N N . ALA A 1 87 ? 17.898 16.405 -28.025 1.00 51.91 87 ALA A N 1
ATOM 641 C CA . ALA A 1 87 ? 18.391 15.933 -29.289 1.00 51.91 87 ALA A CA 1
ATOM 642 C C . ALA A 1 87 ? 18.081 16.820 -30.498 1.00 51.91 87 ALA A C 1
ATOM 644 O O . ALA A 1 87 ? 17.305 16.414 -31.358 1.00 51.91 87 ALA A O 1
ATOM 645 N N . PRO A 1 88 ? 18.824 17.916 -30.710 1.00 47.66 88 PRO A N 1
ATOM 646 C CA . PRO A 1 88 ? 19.108 18.299 -32.083 1.00 47.66 88 PRO A CA 1
ATOM 647 C C . PRO A 1 88 ? 19.974 17.233 -32.788 1.00 47.66 88 PRO A C 1
ATOM 649 O O . PRO A 1 88 ? 20.023 17.212 -34.011 1.00 47.66 88 PRO A O 1
ATOM 652 N N . ALA A 1 89 ? 20.623 16.307 -32.066 1.00 50.66 89 ALA A N 1
ATOM 653 C CA . ALA A 1 89 ? 21.497 15.288 -32.661 1.00 50.66 89 ALA A CA 1
ATOM 654 C C . ALA A 1 89 ? 20.776 14.017 -33.167 1.00 50.66 89 ALA A C 1
ATOM 656 O O . ALA A 1 89 ? 21.306 13.318 -34.027 1.00 50.66 89 ALA A O 1
ATOM 657 N N . PHE A 1 90 ? 19.580 13.705 -32.658 1.00 49.97 90 PHE A N 1
ATOM 658 C CA . PHE A 1 90 ? 18.918 12.412 -32.901 1.00 49.97 90 PHE A CA 1
ATOM 659 C C . PHE A 1 90 ? 17.410 12.530 -33.165 1.00 49.97 90 PHE A C 1
ATOM 661 O O . PHE A 1 90 ? 16.665 11.573 -32.970 1.00 49.97 90 PHE A O 1
ATOM 668 N N . HIS A 1 91 ? 16.936 13.698 -33.603 1.00 50.91 91 HIS A N 1
ATOM 669 C CA . HIS A 1 91 ? 15.567 13.831 -34.088 1.00 50.91 91 HIS A CA 1
ATOM 670 C C . HIS A 1 91 ? 15.542 13.609 -35.602 1.00 50.91 91 HIS A C 1
ATOM 672 O O . HIS A 1 91 ? 16.337 14.228 -36.309 1.00 50.91 91 HIS A O 1
ATOM 678 N N . PRO A 1 92 ? 14.594 12.831 -36.153 1.00 54.56 92 PRO A N 1
ATOM 679 C CA . PRO A 1 92 ? 14.557 12.614 -37.591 1.00 54.56 92 PRO A CA 1
ATOM 680 C C . PRO A 1 92 ? 14.422 13.824 -38.491 1.00 54.56 92 PRO A C 1
ATOM 682 O O . PRO A 1 92 ? 14.791 13.791 -39.663 1.00 54.56 92 PRO A O 1
ATOM 685 N N . ALA A 1 93 ? 13.933 14.904 -37.901 1.00 52.50 93 ALA A N 1
ATOM 686 C CA . ALA A 1 93 ? 13.764 16.191 -38.538 1.00 52.50 93 ALA A CA 1
ATOM 687 C C . ALA A 1 93 ? 15.038 17.060 -38.534 1.00 52.50 93 ALA A C 1
ATOM 689 O O . ALA A 1 93 ? 15.057 18.066 -39.236 1.00 52.50 93 ALA A O 1
ATOM 690 N N . SER A 1 94 ? 16.084 16.713 -37.769 1.00 55.03 94 SER A N 1
ATOM 691 C CA . SER A 1 94 ? 17.337 17.485 -37.694 1.00 55.03 94 SER A CA 1
ATOM 692 C C . SER A 1 94 ? 18.465 16.936 -38.575 1.00 55.03 94 SER A C 1
ATOM 694 O O . SER A 1 94 ? 19.517 17.565 -38.689 1.00 55.03 94 SER A O 1
ATOM 696 N N . TRP A 1 95 ? 18.264 15.790 -39.233 1.00 60.56 95 TRP A N 1
ATOM 697 C CA . TRP A 1 95 ? 19.241 15.227 -40.166 1.00 60.56 95 TRP A CA 1
ATOM 698 C C . TRP A 1 95 ? 19.204 15.996 -41.491 1.00 60.56 95 TRP A C 1
ATOM 700 O O . TRP A 1 95 ? 18.199 15.981 -42.205 1.00 60.56 95 TRP A O 1
ATOM 710 N N . ALA A 1 96 ? 20.290 16.710 -41.801 1.00 58.47 96 ALA A N 1
ATOM 711 C CA . ALA A 1 96 ? 20.333 17.640 -42.923 1.00 58.47 96 ALA A CA 1
ATOM 712 C C . ALA A 1 96 ? 20.083 16.948 -44.272 1.00 58.47 96 ALA A C 1
ATOM 714 O O . ALA A 1 96 ? 20.540 15.833 -44.537 1.00 58.47 96 ALA A O 1
ATOM 715 N N . GLN A 1 97 ? 19.377 17.649 -45.157 1.00 61.56 97 GLN A N 1
ATOM 716 C CA . GLN A 1 97 ? 19.370 17.321 -46.579 1.00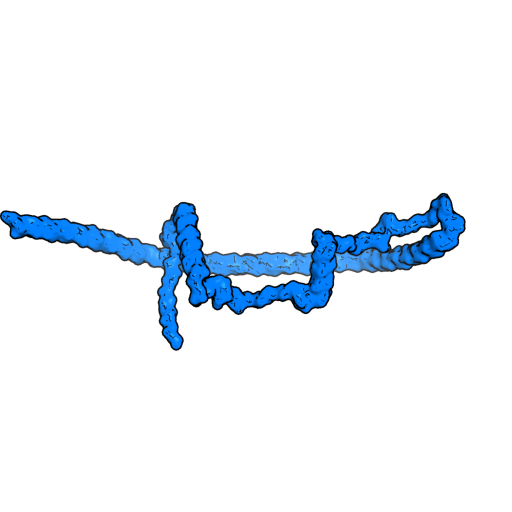 61.56 97 GLN A CA 1
ATOM 717 C C . GLN A 1 97 ? 20.661 17.841 -47.232 1.00 61.56 97 GLN A C 1
ATOM 719 O O . GLN A 1 97 ? 21.255 18.783 -46.703 1.00 61.56 97 GLN A O 1
ATOM 724 N N . PRO A 1 98 ? 21.094 17.278 -48.381 1.00 64.38 98 PRO A N 1
ATOM 725 C CA . PRO A 1 98 ? 22.197 17.850 -49.151 1.00 64.38 98 PRO A CA 1
ATOM 726 C C . PRO A 1 98 ? 21.987 19.360 -49.348 1.00 64.38 98 PRO A C 1
ATOM 728 O O . PRO A 1 98 ? 20.834 19.765 -49.550 1.00 64.38 98 PRO A O 1
ATOM 731 N N . PRO A 1 99 ? 23.042 20.193 -49.282 1.00 62.94 99 PRO A N 1
ATOM 732 C CA . PRO A 1 99 ? 22.898 21.638 -49.425 1.00 62.94 99 PRO A CA 1
ATOM 733 C C . PRO A 1 99 ? 22.189 21.965 -50.749 1.00 62.94 99 PRO A C 1
ATOM 735 O O . PRO A 1 99 ? 22.635 21.567 -51.822 1.00 62.94 99 PRO A O 1
ATOM 738 N N . LYS A 1 100 ? 21.047 22.660 -50.673 1.00 66.25 100 LYS A N 1
ATOM 739 C CA . LYS A 1 100 ? 20.268 23.118 -51.838 1.00 66.25 100 LYS A CA 1
ATOM 740 C C . LYS A 1 100 ? 20.453 24.627 -52.024 1.00 66.25 100 LYS A C 1
ATOM 742 O O . LYS A 1 100 ? 20.569 25.367 -51.049 1.00 66.25 100 LYS A O 1
ATOM 747 N N . ASN A 1 101 ? 20.416 25.089 -53.274 1.00 63.00 101 ASN A N 1
ATOM 748 C CA . ASN A 1 101 ? 20.535 26.501 -53.666 1.00 63.00 101 ASN A CA 1
ATOM 749 C C . ASN A 1 101 ? 21.859 27.150 -53.195 1.00 63.00 101 ASN A C 1
ATOM 751 O O . ASN A 1 101 ? 22.914 26.548 -53.368 1.00 63.00 101 ASN A O 1
ATOM 755 N N . ALA A 1 102 ? 21.834 28.371 -52.643 1.00 56.53 102 ALA A N 1
ATOM 756 C CA . ALA A 1 102 ? 22.991 29.261 -52.437 1.00 56.53 102 ALA A CA 1
ATOM 757 C C . ALA A 1 102 ? 24.198 28.685 -51.654 1.00 56.53 102 ALA A C 1
ATOM 759 O O . ALA A 1 102 ? 25.282 29.256 -51.726 1.00 56.53 102 ALA A O 1
ATOM 760 N N . MET A 1 103 ? 24.048 27.555 -50.951 1.00 60.00 103 MET A N 1
ATOM 761 C CA . MET A 1 103 ? 25.141 26.847 -50.257 1.00 60.00 103 MET A CA 1
ATOM 762 C C . MET A 1 103 ? 25.813 25.747 -51.096 1.00 60.00 103 MET A C 1
ATOM 764 O O . MET A 1 103 ? 26.751 25.105 -50.638 1.00 60.00 103 MET A O 1
ATOM 768 N N . SER A 1 104 ? 25.385 25.534 -52.344 1.00 62.62 104 SER A N 1
ATOM 769 C CA . SER A 1 104 ? 25.982 24.533 -53.239 1.00 62.62 104 SER A CA 1
ATOM 770 C C . SER A 1 104 ? 27.440 24.838 -53.611 1.00 62.62 104 SER A C 1
ATOM 772 O O . SER A 1 104 ? 28.137 23.930 -54.057 1.00 62.62 104 SER A O 1
ATOM 774 N N . ASN A 1 105 ? 27.902 26.081 -53.435 1.00 71.88 105 ASN A N 1
ATOM 775 C CA . ASN A 1 105 ? 29.286 26.495 -53.697 1.00 71.88 105 ASN A CA 1
ATOM 776 C C . ASN A 1 105 ? 30.176 26.480 -52.436 1.00 71.88 105 ASN A C 1
ATOM 778 O O . ASN A 1 105 ? 31.354 26.821 -52.523 1.00 71.88 105 ASN A O 1
ATOM 782 N N . ASP A 1 106 ? 29.631 26.113 -51.270 1.00 80.56 106 ASP A N 1
ATOM 783 C CA . ASP A 1 106 ? 30.370 26.069 -50.006 1.00 80.56 106 ASP A CA 1
ATOM 784 C C . ASP A 1 106 ? 30.946 24.669 -49.742 1.00 80.56 106 ASP A C 1
ATOM 786 O O . ASP A 1 106 ? 30.231 23.707 -49.460 1.00 80.56 106 ASP A O 1
ATOM 790 N N . LEU A 1 107 ? 32.274 24.560 -49.802 1.00 81.81 107 LEU A N 1
ATOM 791 C CA . LEU A 1 107 ? 33.003 23.314 -49.570 1.00 81.81 107 LEU A CA 1
ATOM 792 C C . LEU A 1 107 ? 32.808 22.760 -48.148 1.00 81.81 107 LEU A C 1
ATOM 794 O O . LEU A 1 107 ? 32.822 21.540 -47.968 1.00 81.81 107 LEU A O 1
ATOM 798 N N . GLN A 1 108 ? 32.649 23.620 -47.137 1.00 82.19 108 GLN A N 1
ATOM 799 C CA . GLN A 1 108 ? 32.479 23.166 -45.752 1.00 82.19 108 GLN A CA 1
ATOM 800 C C . GLN A 1 108 ? 31.096 22.549 -45.546 1.00 82.19 108 GLN A C 1
ATOM 802 O O . GLN A 1 108 ? 30.993 21.472 -44.955 1.00 82.19 108 GLN A O 1
ATOM 807 N N . ALA A 1 109 ? 30.056 23.149 -46.133 1.00 78.69 109 ALA A N 1
ATOM 808 C CA . ALA A 1 109 ? 28.709 22.585 -46.138 1.00 78.69 109 ALA A CA 1
ATOM 809 C C . ALA A 1 109 ? 28.670 21.176 -46.762 1.00 78.69 109 ALA A C 1
ATOM 811 O O . ALA A 1 109 ? 28.034 20.274 -46.214 1.00 78.69 109 ALA A O 1
ATOM 812 N N . TRP A 1 110 ? 29.402 20.942 -47.858 1.00 80.12 110 TRP A N 1
ATOM 813 C CA . TRP A 1 110 ? 29.502 19.611 -48.470 1.00 80.12 110 TRP A CA 1
ATOM 814 C C . TRP A 1 110 ? 30.254 18.596 -47.603 1.00 80.12 110 TRP A C 1
ATOM 816 O O . TRP A 1 110 ? 29.822 17.447 -47.514 1.00 80.12 110 TRP A O 1
ATOM 826 N N . LYS A 1 111 ? 31.345 18.992 -46.934 1.00 84.50 111 LYS A N 1
ATOM 827 C CA . LYS A 1 111 ? 32.078 18.102 -46.012 1.00 84.50 111 LYS A CA 1
ATOM 828 C C . LYS A 1 111 ? 31.206 17.667 -44.838 1.00 84.50 111 LYS A C 1
ATOM 830 O O . LYS A 1 111 ? 31.097 16.470 -44.578 1.00 84.50 111 LYS A O 1
ATOM 835 N N . MET A 1 112 ? 30.524 18.620 -44.203 1.00 80.94 112 MET A N 1
ATOM 836 C CA . MET A 1 112 ? 29.590 18.334 -43.113 1.00 80.94 112 MET A CA 1
ATOM 837 C C . MET A 1 112 ? 28.440 17.433 -43.578 1.00 80.94 112 MET A C 1
ATOM 839 O O . MET A 1 112 ? 28.095 16.475 -42.891 1.00 80.94 112 MET A O 1
ATOM 843 N N . ALA A 1 113 ? 27.884 17.678 -44.770 1.00 80.19 113 ALA A N 1
ATOM 844 C CA . ALA A 1 113 ? 26.837 16.829 -45.335 1.00 80.19 113 ALA A CA 1
ATOM 845 C C . ALA A 1 113 ? 27.325 15.390 -45.586 1.00 80.19 113 ALA A C 1
ATOM 847 O O . ALA A 1 113 ? 26.605 14.437 -45.295 1.00 80.19 113 ALA A O 1
ATOM 848 N N . VAL A 1 114 ? 28.553 15.205 -46.081 1.00 84.38 114 VAL A N 1
ATOM 849 C CA . VAL A 1 114 ? 29.145 13.871 -46.285 1.00 84.38 114 VAL A CA 1
ATOM 850 C C . VAL A 1 114 ? 29.345 13.140 -44.959 1.00 84.38 114 VAL A C 1
ATOM 852 O O . VAL A 1 114 ? 29.006 11.962 -44.860 1.00 84.38 114 VAL A O 1
ATOM 855 N N . GLU A 1 115 ? 29.872 13.813 -43.937 1.00 83.50 115 GLU A N 1
ATOM 856 C CA . GLU A 1 115 ? 30.042 13.232 -42.600 1.00 83.50 115 GLU A CA 1
ATOM 857 C C . GLU A 1 115 ? 28.699 12.809 -41.993 1.00 83.50 115 GLU A C 1
ATOM 859 O O . GLU A 1 115 ? 28.568 11.695 -41.484 1.00 83.50 115 GLU A O 1
ATOM 864 N N . GLN A 1 116 ? 27.666 13.640 -42.137 1.00 79.62 116 GLN A N 1
ATOM 865 C CA . GLN A 1 116 ? 26.314 13.325 -41.677 1.00 79.62 116 GLN A CA 1
ATOM 866 C C . GLN A 1 116 ? 25.682 12.156 -42.443 1.00 79.62 116 GLN A C 1
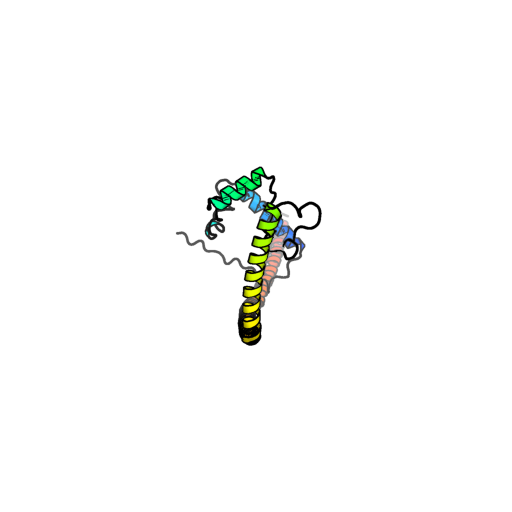ATOM 868 O O . GLN A 1 116 ? 25.055 11.289 -41.836 1.00 79.62 116 GLN A O 1
ATOM 873 N N . ILE A 1 117 ? 25.864 12.082 -43.766 1.00 82.50 117 ILE A N 1
ATOM 874 C CA . ILE A 1 117 ? 25.367 10.959 -44.576 1.00 82.50 117 ILE A CA 1
ATOM 875 C C . ILE A 1 117 ? 26.072 9.655 -44.188 1.00 82.50 117 ILE A C 1
ATOM 877 O O . ILE A 1 117 ? 25.414 8.620 -44.083 1.00 82.50 117 ILE A O 1
ATOM 881 N N . LYS A 1 118 ? 27.384 9.691 -43.923 1.00 86.25 118 LYS A N 1
ATOM 882 C CA . LYS A 1 118 ? 28.124 8.527 -43.409 1.00 86.25 118 LYS A CA 1
ATOM 883 C C . LYS A 1 118 ? 27.573 8.077 -42.058 1.00 86.25 118 LYS A C 1
ATOM 885 O O . LYS A 1 118 ? 27.253 6.905 -41.899 1.00 86.25 118 LYS A O 1
ATOM 890 N N . ALA A 1 119 ? 27.361 9.006 -41.125 1.00 84.38 119 ALA A N 1
ATOM 891 C CA . ALA A 1 119 ? 26.743 8.695 -39.836 1.00 84.38 119 ALA A CA 1
ATOM 892 C C . ALA A 1 119 ? 25.330 8.090 -39.994 1.00 84.38 119 ALA A C 1
ATOM 894 O O . ALA A 1 119 ? 24.969 7.146 -39.286 1.00 84.38 119 ALA A O 1
ATOM 895 N N . LYS A 1 120 ? 24.540 8.575 -40.964 1.00 80.56 120 LYS A N 1
ATOM 896 C CA . LYS A 1 120 ? 23.222 8.013 -41.297 1.00 80.56 120 LYS A CA 1
ATOM 897 C C . LYS A 1 120 ? 23.322 6.583 -41.816 1.00 80.56 120 LYS A C 1
ATOM 899 O O . LYS A 1 120 ? 22.491 5.757 -41.439 1.00 80.56 120 LYS A O 1
ATOM 904 N N . LEU A 1 121 ? 24.288 6.298 -42.686 1.00 87.50 121 LEU A N 1
ATOM 905 C CA . LEU A 1 121 ? 24.482 4.959 -43.233 1.00 87.50 121 LEU A CA 1
ATOM 906 C C . LEU A 1 121 ? 24.770 3.959 -42.108 1.00 87.50 121 LEU A C 1
ATOM 908 O O . LEU A 1 121 ? 24.073 2.953 -42.006 1.00 87.50 121 LEU A O 1
ATOM 912 N N . GLU A 1 122 ? 25.698 4.294 -41.212 1.00 89.44 122 GLU A N 1
ATOM 913 C CA . GLU A 1 122 ? 26.048 3.451 -40.061 1.00 89.44 122 GLU A CA 1
ATOM 914 C C . GLU A 1 122 ? 24.870 3.253 -39.097 1.00 89.44 122 GLU A C 1
ATOM 916 O O . GLU A 1 122 ? 24.594 2.140 -38.638 1.00 89.44 122 GLU A O 1
ATOM 921 N N . THR A 1 123 ? 24.109 4.318 -38.832 1.00 87.31 123 THR A N 1
ATOM 922 C CA . THR A 1 123 ? 22.908 4.244 -37.984 1.00 87.31 123 THR A CA 1
ATOM 923 C C . THR A 1 123 ? 21.825 3.377 -38.625 1.00 87.31 123 THR A C 1
ATOM 925 O O . THR A 1 123 ? 21.180 2.580 -37.943 1.00 87.31 123 THR A O 1
ATOM 928 N N . SER A 1 124 ? 21.630 3.497 -39.942 1.00 87.81 124 SER A N 1
ATOM 929 C CA . SER A 1 124 ? 20.643 2.705 -40.686 1.00 87.81 124 SER A CA 1
ATOM 930 C C . SER A 1 124 ? 21.036 1.232 -40.712 1.00 87.81 124 SER A C 1
ATOM 932 O O . SER A 1 124 ? 20.187 0.376 -40.488 1.00 87.81 124 SER A O 1
ATOM 934 N N . HIS A 1 125 ? 22.323 0.939 -40.904 1.00 93.38 125 HIS A N 1
ATOM 935 C CA . HIS A 1 125 ? 22.860 -0.415 -40.821 1.00 93.38 125 HIS A CA 1
ATOM 936 C C . HIS A 1 125 ? 22.651 -1.019 -39.423 1.00 93.38 125 HIS A C 1
ATOM 938 O O . HIS A 1 125 ? 22.122 -2.118 -39.296 1.00 93.38 125 HIS A O 1
ATOM 944 N N . SER A 1 126 ? 22.959 -0.266 -38.363 1.00 93.06 126 SER A N 1
ATOM 945 C CA . SER A 1 126 ? 22.734 -0.700 -36.973 1.00 93.06 126 SER A CA 1
ATOM 946 C C . SER A 1 126 ? 21.249 -0.889 -36.638 1.00 93.06 126 SER A C 1
ATOM 948 O O . SER A 1 126 ? 20.874 -1.766 -35.865 1.00 93.06 126 SER A O 1
ATOM 950 N N . THR A 1 127 ? 20.379 -0.065 -37.220 1.00 92.62 127 THR A N 1
ATOM 951 C CA . THR A 1 127 ? 18.927 -0.204 -37.056 1.00 92.62 127 THR A CA 1
ATOM 952 C C . THR A 1 127 ? 18.419 -1.445 -37.778 1.00 92.62 127 THR A C 1
ATOM 954 O O . THR A 1 127 ? 17.583 -2.156 -37.232 1.00 92.62 127 THR A O 1
ATOM 957 N N . LEU A 1 128 ? 18.938 -1.738 -38.973 1.00 95.69 128 LEU A N 1
ATOM 958 C CA . LEU A 1 128 ? 18.575 -2.933 -39.729 1.00 95.69 128 LEU A CA 1
ATOM 959 C C . LEU A 1 128 ? 18.936 -4.206 -38.958 1.00 95.69 128 LEU A C 1
ATOM 961 O O . LEU A 1 128 ? 18.072 -5.056 -38.769 1.00 95.69 128 LEU A O 1
ATOM 965 N N . THR A 1 129 ? 20.160 -4.297 -38.430 1.00 95.75 129 THR A N 1
ATOM 966 C CA . THR A 1 129 ? 20.580 -5.457 -37.625 1.00 95.75 129 THR A CA 1
ATOM 967 C C . THR A 1 129 ? 19.746 -5.604 -36.351 1.00 95.75 129 THR A C 1
ATOM 969 O O . THR A 1 129 ? 19.377 -6.715 -35.972 1.00 95.75 129 THR A O 1
ATOM 972 N N . ASN A 1 130 ? 19.371 -4.496 -35.701 1.00 95.25 130 ASN A N 1
ATOM 973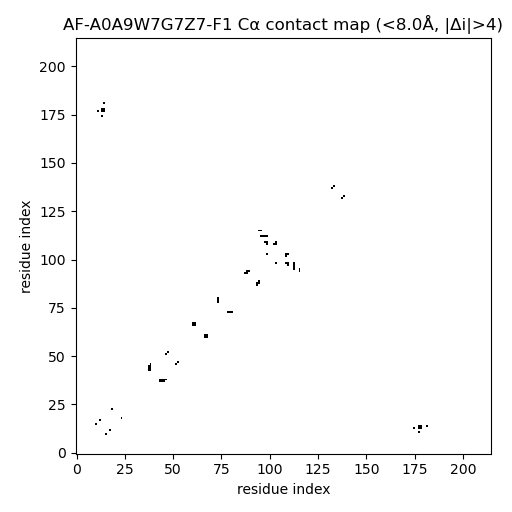 C CA . ASN A 1 130 ? 18.454 -4.528 -34.561 1.00 95.25 130 ASN A CA 1
ATOM 974 C C . ASN A 1 130 ? 17.055 -5.023 -34.970 1.00 95.25 130 ASN A C 1
ATOM 976 O O . ASN A 1 130 ? 16.497 -5.893 -34.308 1.00 95.25 130 ASN A O 1
ATOM 980 N N . LEU A 1 131 ? 16.509 -4.546 -36.091 1.00 96.00 131 LEU A N 1
ATOM 981 C CA . LEU A 1 131 ? 15.212 -4.998 -36.602 1.00 96.00 131 LEU A CA 1
ATOM 982 C C . LEU A 1 131 ? 15.219 -6.486 -36.973 1.00 96.00 131 LEU A C 1
ATOM 984 O O . LEU A 1 131 ? 14.229 -7.172 -36.727 1.00 96.00 131 LEU A O 1
ATOM 988 N N . GLU A 1 132 ? 16.325 -7.007 -37.501 1.00 96.44 132 GLU A N 1
ATOM 989 C CA . GLU A 1 132 ? 16.504 -8.441 -37.752 1.00 96.44 132 GLU A CA 1
ATOM 990 C C . GLU A 1 132 ? 16.497 -9.246 -36.440 1.00 96.44 132 GLU A C 1
ATOM 992 O O . GLU A 1 132 ? 15.787 -10.251 -36.320 1.00 96.44 132 GLU A O 1
ATOM 997 N N . LEU A 1 133 ? 17.205 -8.774 -35.409 1.00 96.75 133 LEU A N 1
ATOM 998 C CA . LEU A 1 133 ? 17.175 -9.375 -34.069 1.00 96.75 133 LEU A CA 1
ATOM 999 C C . LEU A 1 133 ? 15.781 -9.293 -33.429 1.00 96.75 133 LEU A C 1
ATOM 1001 O O . LEU A 1 133 ? 15.307 -10.249 -32.816 1.00 96.75 133 LEU A O 1
ATOM 1005 N N . GLN A 1 134 ? 15.084 -8.171 -33.590 1.00 96.12 134 GLN A N 1
ATOM 1006 C CA . GLN A 1 134 ? 13.732 -7.992 -33.076 1.00 96.12 134 GLN A CA 1
ATOM 1007 C C . GLN A 1 134 ? 12.724 -8.870 -33.826 1.00 96.12 134 GLN A C 1
ATOM 1009 O O . GLN A 1 134 ? 11.823 -9.428 -33.203 1.00 96.12 134 GLN A O 1
ATOM 1014 N N . SER A 1 135 ? 12.871 -9.034 -35.140 1.00 95.75 135 SER A N 1
ATOM 1015 C CA . SER A 1 135 ? 12.020 -9.916 -35.940 1.00 95.75 135 SER A CA 1
ATOM 1016 C C . SER A 1 135 ? 12.181 -11.379 -35.521 1.00 95.75 135 SER A C 1
ATOM 1018 O O . SER A 1 135 ? 11.190 -12.100 -35.419 1.00 95.75 135 SER A O 1
ATOM 1020 N N . THR A 1 136 ? 13.409 -11.798 -35.212 1.00 96.69 136 THR A N 1
ATOM 1021 C CA . THR A 1 136 ? 13.725 -13.182 -34.830 1.00 96.69 136 THR A CA 1
ATOM 1022 C C . THR A 1 136 ? 13.380 -13.503 -33.373 1.00 96.69 136 THR A C 1
ATOM 1024 O O . THR A 1 136 ? 12.777 -14.541 -33.102 1.00 96.69 136 THR A O 1
ATOM 1027 N N . PHE A 1 137 ? 13.712 -12.623 -32.423 1.00 97.12 137 PHE A N 1
ATOM 1028 C CA . PHE A 1 137 ? 13.582 -12.906 -30.985 1.00 97.12 137 PHE A CA 1
ATOM 1029 C C . PHE A 1 137 ? 12.504 -12.092 -30.269 1.00 97.12 137 PHE A C 1
ATOM 1031 O O . PHE A 1 137 ? 12.103 -12.450 -29.158 1.00 97.12 137 PHE A O 1
ATOM 1038 N N . GLY A 1 138 ? 12.003 -11.020 -30.885 1.00 96.25 138 GLY A N 1
ATOM 1039 C CA . GLY A 1 138 ? 11.106 -10.065 -30.238 1.00 96.25 138 GLY A CA 1
ATOM 1040 C C . GLY A 1 138 ? 9.830 -10.713 -29.715 1.00 96.25 138 GLY A C 1
ATOM 1041 O O . GLY A 1 138 ? 9.474 -10.493 -28.561 1.00 96.25 138 GLY A O 1
ATOM 1042 N N . GLN A 1 139 ? 9.180 -11.574 -30.503 1.00 96.19 139 GLN A N 1
ATOM 1043 C CA . GLN A 1 139 ? 7.956 -12.254 -30.067 1.00 96.19 139 GLN A CA 1
ATOM 1044 C C . GLN A 1 139 ? 8.200 -13.141 -28.835 1.00 96.19 139 GLN A C 1
ATOM 1046 O O . GLN A 1 139 ? 7.441 -13.082 -27.869 1.00 96.19 139 GLN A O 1
ATOM 1051 N N . SER A 1 140 ? 9.269 -13.941 -28.844 1.00 96.25 140 SER A N 1
ATOM 1052 C CA . SER A 1 140 ? 9.606 -14.841 -27.734 1.00 96.25 140 SER A CA 1
ATOM 1053 C C . SER A 1 140 ? 9.966 -14.069 -26.458 1.00 96.25 140 SER A C 1
ATOM 1055 O O . SER A 1 140 ? 9.484 -14.395 -25.366 1.00 96.25 140 SER A O 1
ATOM 1057 N N . ALA A 1 141 ? 10.750 -12.995 -26.597 1.00 97.12 141 ALA A N 1
ATOM 1058 C CA . ALA A 1 141 ? 11.106 -12.109 -25.493 1.00 97.12 141 ALA A CA 1
ATOM 1059 C C . ALA A 1 141 ? 9.862 -11.440 -24.888 1.00 97.12 141 ALA A C 1
ATOM 1061 O O . ALA A 1 141 ? 9.671 -11.483 -23.672 1.00 97.12 141 ALA A O 1
ATOM 1062 N N . TRP A 1 142 ? 8.968 -10.911 -25.730 1.00 96.88 142 TRP A N 1
ATOM 1063 C CA . TRP A 1 142 ? 7.714 -10.292 -25.294 1.00 96.88 142 TRP A CA 1
ATOM 1064 C C . TRP A 1 142 ? 6.789 -11.270 -24.576 1.00 96.88 142 TRP A C 1
ATOM 1066 O O . TRP A 1 142 ? 6.244 -10.941 -23.524 1.00 96.88 142 TRP A O 1
ATOM 1076 N N . LEU A 1 143 ? 6.632 -12.488 -25.098 1.00 97.69 143 LEU A N 1
ATOM 1077 C CA . LEU A 1 143 ? 5.821 -13.519 -24.451 1.00 97.69 143 LEU A CA 1
ATOM 1078 C C . LEU A 1 143 ? 6.398 -13.923 -23.090 1.00 97.69 143 LEU A C 1
ATOM 1080 O O . LEU A 1 143 ? 5.647 -14.109 -22.134 1.00 97.69 143 LEU A O 1
ATOM 1084 N N . THR A 1 144 ? 7.721 -14.041 -22.981 1.00 97.69 144 THR A N 1
ATOM 1085 C CA . THR A 1 144 ? 8.396 -14.355 -21.713 1.00 97.69 144 THR A CA 1
ATOM 1086 C C . THR A 1 144 ? 8.223 -13.226 -20.702 1.00 97.69 144 THR A C 1
ATOM 1088 O O . THR A 1 144 ? 7.866 -13.478 -19.551 1.00 97.69 144 THR A O 1
ATOM 1091 N N . HIS A 1 145 ? 8.396 -11.979 -21.142 1.00 97.88 145 HIS A N 1
ATOM 1092 C CA . HIS A 1 145 ? 8.180 -10.807 -20.306 1.00 97.88 145 HIS A CA 1
ATOM 1093 C C . HIS A 1 145 ? 6.730 -10.724 -19.815 1.00 97.88 145 HIS A C 1
ATOM 1095 O O . HIS A 1 145 ? 6.493 -10.580 -18.618 1.00 97.88 145 HIS A O 1
ATOM 1101 N N . ASN A 1 146 ? 5.752 -10.926 -20.704 1.00 98.00 146 ASN A N 1
ATOM 1102 C CA . ASN A 1 146 ? 4.339 -10.938 -20.335 1.00 98.00 146 ASN A CA 1
ATOM 1103 C C . ASN A 1 146 ? 4.019 -12.037 -19.307 1.00 98.00 146 ASN A C 1
ATOM 1105 O O . ASN A 1 146 ? 3.327 -11.774 -18.327 1.00 98.00 146 ASN A O 1
ATOM 1109 N N . LYS A 1 147 ? 4.586 -13.242 -19.460 1.00 98.06 147 LYS A N 1
ATOM 1110 C CA . LYS A 1 147 ? 4.453 -14.316 -18.460 1.00 98.06 147 LYS A CA 1
ATOM 1111 C C . LYS A 1 147 ? 5.025 -13.918 -17.094 1.00 98.06 147 LYS A C 1
ATOM 1113 O O . LYS A 1 147 ? 4.404 -14.241 -16.082 1.00 98.06 147 LYS A O 1
ATOM 1118 N N . SER A 1 148 ? 6.166 -13.220 -17.053 1.00 98.06 148 SER A N 1
ATOM 1119 C CA . SER A 1 148 ? 6.727 -12.691 -15.798 1.00 98.06 148 SER A CA 1
ATOM 1120 C C . SER A 1 148 ? 5.778 -11.688 -15.152 1.00 98.06 148 SER A C 1
ATOM 1122 O O . SER A 1 148 ? 5.413 -11.858 -13.993 1.00 98.06 148 SER A O 1
ATOM 1124 N N . LEU A 1 149 ? 5.280 -10.721 -15.930 1.00 98.25 149 LEU A N 1
ATOM 1125 C CA . LEU A 1 149 ? 4.345 -9.703 -15.443 1.00 98.25 149 LEU A CA 1
ATOM 1126 C C . LEU A 1 149 ? 3.052 -10.316 -14.898 1.00 98.25 149 LEU A C 1
ATOM 1128 O O . LEU A 1 149 ? 2.578 -9.922 -13.836 1.00 98.25 149 LEU A O 1
ATOM 1132 N N . VAL A 1 150 ? 2.487 -11.312 -15.585 1.00 98.25 150 VAL A N 1
ATOM 1133 C CA . VAL A 1 150 ? 1.287 -12.019 -15.111 1.00 98.25 150 VAL A CA 1
ATOM 1134 C C . VAL A 1 150 ? 1.565 -12.744 -13.791 1.00 98.25 150 VAL A C 1
ATOM 1136 O O . VAL A 1 150 ? 0.724 -12.719 -12.890 1.00 98.25 150 VAL A O 1
ATOM 1139 N N . LYS A 1 151 ? 2.742 -13.365 -13.643 1.00 98.19 151 LYS A N 1
ATOM 1140 C CA . LYS A 1 151 ? 3.152 -14.034 -12.401 1.00 98.19 151 LYS A CA 1
ATOM 1141 C C . LYS A 1 151 ? 3.330 -13.039 -11.251 1.00 98.19 151 LYS A C 1
ATOM 1143 O O . LYS A 1 151 ? 2.831 -13.296 -10.159 1.00 98.19 151 LYS A O 1
ATOM 1148 N N . GLU A 1 152 ? 4.008 -11.923 -11.492 1.00 98.12 152 GLU A N 1
ATOM 1149 C CA . GLU A 1 152 ? 4.215 -10.855 -10.506 1.00 98.12 152 GLU A CA 1
ATOM 1150 C C . GLU A 1 152 ? 2.882 -10.244 -10.065 1.00 98.12 152 GLU A C 1
ATOM 1152 O O . GLU A 1 152 ? 2.594 -10.178 -8.872 1.00 98.12 152 GLU A O 1
ATOM 1157 N N . ALA A 1 153 ? 2.004 -9.914 -11.016 1.00 98.31 153 ALA A N 1
ATOM 1158 C CA . ALA A 1 153 ? 0.673 -9.392 -10.718 1.00 98.31 153 ALA A CA 1
ATOM 1159 C C . ALA A 1 153 ? -0.184 -10.386 -9.918 1.00 98.31 153 ALA A C 1
ATOM 1161 O O . ALA A 1 153 ? -0.992 -9.985 -9.079 1.00 98.31 153 ALA A O 1
ATOM 1162 N N . LYS A 1 154 ? -0.035 -11.693 -10.171 1.00 98.38 154 LYS A N 1
ATOM 1163 C CA . LYS A 1 154 ? -0.706 -12.731 -9.384 1.00 98.38 154 LYS A CA 1
ATOM 1164 C C . LYS A 1 154 ? -0.173 -12.772 -7.950 1.00 98.38 154 LYS A C 1
ATOM 1166 O O . LYS A 1 154 ? -0.979 -12.751 -7.027 1.00 98.38 154 LYS A O 1
ATOM 1171 N N . MET A 1 155 ? 1.149 -12.783 -7.779 1.00 98.19 155 MET A N 1
ATOM 1172 C CA . MET A 1 155 ? 1.799 -12.801 -6.466 1.00 98.19 155 MET A CA 1
ATOM 1173 C C . MET A 1 155 ? 1.391 -11.593 -5.618 1.00 98.19 155 MET A C 1
ATOM 1175 O O . MET A 1 155 ? 1.043 -11.751 -4.450 1.00 98.19 155 MET A O 1
ATOM 1179 N N . GLU A 1 156 ? 1.374 -10.399 -6.210 1.00 98.19 156 GLU A N 1
ATOM 1180 C CA . GLU A 1 156 ? 1.006 -9.186 -5.478 1.00 98.19 156 GLU A CA 1
ATOM 1181 C C . GLU A 1 156 ? -0.481 -9.176 -5.104 1.00 98.19 156 GLU A C 1
ATOM 1183 O O . GLU A 1 156 ? -0.847 -8.775 -4.000 1.00 98.19 156 GLU A O 1
ATOM 1188 N N . ARG A 1 157 ? -1.352 -9.708 -5.974 1.00 98.19 157 ARG A N 1
ATOM 1189 C CA . ARG A 1 157 ? -2.773 -9.888 -5.651 1.00 98.19 157 ARG A CA 1
ATOM 1190 C C . ARG A 1 157 ? -2.968 -10.879 -4.499 1.00 98.19 157 ARG A C 1
ATOM 1192 O O . ARG A 1 157 ? -3.745 -10.597 -3.596 1.00 98.19 157 ARG A O 1
ATOM 1199 N N . GLU A 1 158 ? -2.256 -12.004 -4.502 1.00 98.31 158 GLU A N 1
ATOM 1200 C CA . GLU A 1 158 ? -2.292 -12.987 -3.407 1.00 98.31 158 GLU A CA 1
ATOM 1201 C C . GLU A 1 158 ? -1.799 -12.374 -2.085 1.00 98.31 158 GLU A C 1
ATOM 1203 O O . GLU A 1 158 ? -2.425 -12.567 -1.043 1.00 98.31 158 GLU A O 1
ATOM 1208 N N . ARG A 1 159 ? -0.727 -11.571 -2.124 1.00 98.19 159 ARG A N 1
ATOM 1209 C CA . ARG A 1 159 ? -0.211 -10.843 -0.955 1.00 98.19 159 ARG A CA 1
ATOM 1210 C C . ARG A 1 159 ? -1.230 -9.848 -0.401 1.00 98.19 159 ARG A C 1
ATOM 1212 O O . ARG A 1 159 ? -1.406 -9.763 0.813 1.00 98.19 159 ARG A O 1
ATOM 1219 N N . LEU A 1 160 ? -1.901 -9.111 -1.280 1.00 98.31 160 LEU A N 1
ATOM 1220 C CA . LEU A 1 160 ? -2.924 -8.139 -0.913 1.00 98.31 160 LEU A CA 1
ATOM 1221 C C . LEU A 1 160 ? -4.147 -8.810 -0.278 1.00 98.31 160 LEU A C 1
ATOM 1223 O O . LEU A 1 160 ? -4.628 -8.339 0.749 1.00 98.31 160 LEU A O 1
ATOM 1227 N N . GLU A 1 161 ? -4.621 -9.924 -0.836 1.00 98.19 161 GLU A N 1
ATOM 1228 C CA . GLU A 1 161 ? -5.731 -10.686 -0.250 1.00 98.19 161 GLU A CA 1
ATOM 1229 C C . GLU A 1 161 ? -5.353 -11.295 1.109 1.00 98.19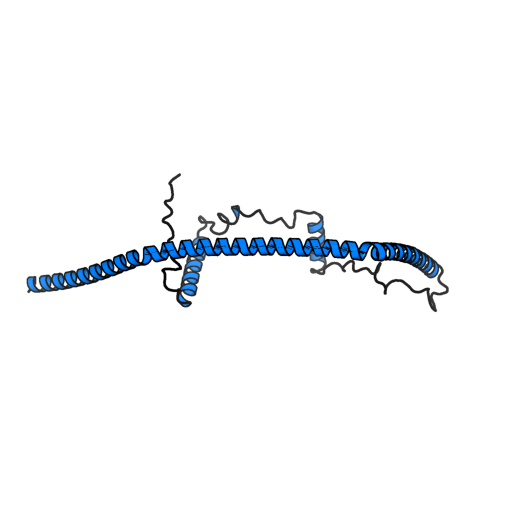 161 GLU A C 1
ATOM 1231 O O . GLU A 1 161 ? -6.134 -11.218 2.057 1.00 98.19 161 GLU A O 1
ATOM 1236 N N . ALA A 1 162 ? -4.128 -11.809 1.258 1.00 98.12 162 ALA A N 1
ATOM 1237 C CA . ALA A 1 162 ? -3.635 -12.282 2.551 1.00 98.12 162 ALA A CA 1
ATOM 1238 C C . ALA A 1 162 ? -3.583 -11.156 3.599 1.00 98.12 162 ALA A C 1
ATOM 1240 O O . ALA A 1 162 ? -3.978 -11.363 4.746 1.00 98.12 162 ALA A O 1
ATOM 1241 N N . LEU A 1 163 ? -3.136 -9.957 3.211 1.00 98.25 163 LEU A N 1
ATOM 1242 C CA . LEU A 1 163 ? -3.089 -8.801 4.106 1.00 98.25 163 LEU A CA 1
ATOM 1243 C C . LEU A 1 163 ? -4.492 -8.333 4.511 1.00 98.25 163 LEU A C 1
ATOM 1245 O O . LEU A 1 163 ? -4.715 -8.048 5.685 1.00 98.25 163 LEU A O 1
ATOM 1249 N N . LYS A 1 164 ? -5.447 -8.292 3.575 1.00 98.25 164 LYS A N 1
ATOM 1250 C CA . LYS A 1 164 ? -6.851 -7.984 3.889 1.00 98.25 164 LYS A CA 1
ATOM 1251 C C . LYS A 1 164 ? -7.417 -8.963 4.908 1.00 98.25 164 LYS A C 1
ATOM 1253 O O . LYS A 1 164 ? -7.945 -8.531 5.923 1.00 98.25 164 LYS A O 1
ATOM 1258 N N . LEU A 1 165 ? -7.212 -10.265 4.697 1.00 98.19 165 LEU A N 1
ATOM 1259 C CA . LEU A 1 165 ? -7.676 -11.284 5.636 1.00 98.19 165 LEU A CA 1
ATOM 1260 C C . LEU A 1 165 ? -7.051 -11.111 7.028 1.00 98.19 165 LEU A C 1
ATOM 1262 O O . LEU A 1 165 ? -7.734 -11.289 8.036 1.00 98.19 165 LEU A O 1
ATOM 1266 N N . GLN A 1 166 ? -5.769 -10.742 7.107 1.00 98.06 166 GLN A N 1
ATOM 1267 C CA . GLN A 1 166 ? -5.117 -10.432 8.383 1.00 98.06 166 GLN A CA 1
ATOM 1268 C C . GLN A 1 166 ? -5.751 -9.218 9.068 1.00 98.06 166 GLN A C 1
ATOM 1270 O O . GLN A 1 166 ? -6.032 -9.275 10.265 1.00 98.06 166 GLN A O 1
ATOM 1275 N N . VAL A 1 167 ? -6.005 -8.140 8.321 1.00 97.75 167 VAL A N 1
ATOM 1276 C CA . VAL A 1 167 ? -6.683 -6.941 8.833 1.00 97.75 167 VAL A CA 1
ATOM 1277 C C . VAL A 1 167 ? -8.083 -7.289 9.338 1.00 97.75 167 VAL A C 1
ATOM 1279 O O . VAL A 1 167 ? -8.424 -6.925 10.462 1.00 97.75 167 VAL A O 1
ATOM 1282 N N . ASP A 1 168 ? -8.856 -8.049 8.565 1.00 97.56 168 ASP A N 1
ATOM 1283 C CA . ASP A 1 168 ? -10.211 -8.468 8.927 1.00 97.56 168 ASP A CA 1
ATOM 1284 C C . ASP A 1 168 ? -10.210 -9.367 10.165 1.00 97.56 168 ASP A C 1
ATOM 1286 O O . ASP A 1 168 ? -11.024 -9.177 11.064 1.00 97.56 168 ASP A O 1
ATOM 1290 N N . THR A 1 169 ? -9.249 -10.288 10.273 1.00 97.81 169 THR A N 1
ATOM 1291 C CA . THR A 1 169 ? -9.088 -11.150 11.455 1.00 97.81 169 THR A CA 1
ATOM 1292 C C . THR A 1 169 ? -8.803 -10.321 12.706 1.00 97.8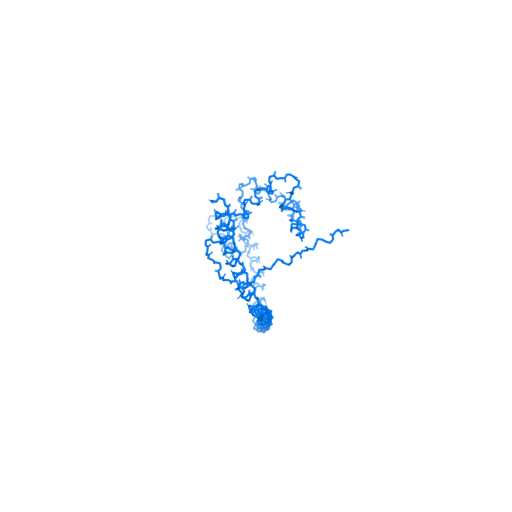1 169 THR A C 1
ATOM 1294 O O . THR A 1 169 ? -9.414 -10.537 13.752 1.00 97.81 169 THR A O 1
ATOM 1297 N N . ILE A 1 170 ? -7.897 -9.344 12.606 1.00 96.81 170 ILE A N 1
ATOM 1298 C CA . ILE A 1 170 ? -7.565 -8.443 13.716 1.00 96.81 170 ILE A CA 1
ATOM 1299 C C . ILE A 1 170 ? -8.777 -7.584 14.090 1.00 96.81 170 ILE A C 1
ATOM 1301 O O . ILE A 1 170 ? -9.064 -7.407 15.272 1.00 96.81 170 ILE A O 1
ATOM 1305 N N . ASN A 1 171 ? -9.496 -7.048 13.105 1.00 95.50 171 ASN A N 1
ATOM 1306 C CA . ASN A 1 171 ? -10.673 -6.220 13.344 1.00 95.50 171 ASN A CA 1
ATOM 1307 C C . ASN A 1 171 ? -11.817 -7.022 13.969 1.00 95.50 171 ASN A C 1
ATOM 1309 O O . ASN A 1 171 ? -12.418 -6.542 14.924 1.00 95.50 171 ASN A O 1
ATOM 1313 N N . ALA A 1 172 ? -12.057 -8.251 13.509 1.00 95.81 172 ALA A N 1
ATOM 1314 C CA . ALA A 1 172 ? -13.045 -9.154 14.089 1.00 95.81 172 ALA A CA 1
ATOM 1315 C C . ALA A 1 172 ? -12.700 -9.523 15.540 1.00 95.81 172 ALA A C 1
ATOM 1317 O O . ALA A 1 172 ? -13.572 -9.489 16.407 1.00 95.81 172 ALA A O 1
ATOM 1318 N N . ALA A 1 173 ? -11.425 -9.811 15.829 1.00 95.19 173 ALA A N 1
ATOM 1319 C CA . ALA A 1 173 ? -10.964 -10.060 17.195 1.00 95.19 173 ALA A CA 1
ATOM 1320 C C . ALA A 1 173 ? -11.190 -8.833 18.096 1.00 95.19 173 ALA A C 1
ATOM 1322 O O . ALA A 1 173 ? -11.813 -8.949 19.148 1.00 95.19 173 ALA A O 1
ATOM 1323 N N . ARG A 1 174 ? -10.784 -7.637 17.639 1.00 93.31 174 ARG A N 1
ATOM 1324 C CA . ARG A 1 174 ? -11.022 -6.373 18.360 1.00 93.31 174 ARG A CA 1
ATOM 1325 C C . ARG A 1 174 ? -12.506 -6.128 18.610 1.00 93.31 174 ARG A C 1
ATOM 1327 O O . ARG A 1 174 ? -12.876 -5.747 19.714 1.00 93.31 174 ARG A O 1
ATOM 1334 N N . GLN A 1 175 ? -13.350 -6.333 17.603 1.00 94.00 175 GLN A N 1
ATOM 1335 C CA . GLN A 1 175 ? -14.790 -6.151 17.735 1.00 94.00 175 GLN A CA 1
ATOM 1336 C C . GLN A 1 175 ? -15.365 -7.102 18.790 1.00 94.00 175 GLN A C 1
ATOM 1338 O O . GLN A 1 175 ? -16.076 -6.650 19.684 1.00 94.00 175 GLN A O 1
ATOM 1343 N N . SER A 1 176 ? -15.005 -8.388 18.738 1.00 94.69 176 SER A N 1
ATOM 1344 C CA . SER A 1 176 ? -15.438 -9.390 19.718 1.00 94.69 176 SER A CA 1
ATOM 1345 C C . SER A 1 176 ? -15.027 -9.016 21.145 1.00 94.69 176 SER A C 1
ATOM 1347 O O . SER A 1 176 ? -15.849 -9.084 22.059 1.00 94.69 176 SER A O 1
ATOM 1349 N N . ASP A 1 177 ? -13.779 -8.584 21.346 1.00 92.06 177 ASP A N 1
ATOM 1350 C CA . ASP A 1 177 ? -13.274 -8.180 22.662 1.00 92.06 177 ASP A CA 1
ATOM 1351 C C . ASP A 1 177 ? -14.052 -6.977 23.223 1.00 92.06 177 ASP A C 1
ATOM 1353 O O . ASP A 1 177 ? -14.454 -6.972 24.389 1.00 92.06 177 ASP A O 1
ATOM 1357 N N . GLN A 1 178 ? -14.329 -5.971 22.388 1.00 91.56 178 GLN A N 1
ATOM 1358 C CA . GLN A 1 178 ? -15.083 -4.782 22.800 1.00 91.56 178 GLN A CA 1
ATOM 1359 C C . GLN A 1 178 ? -16.566 -5.087 23.047 1.00 91.56 178 GLN A C 1
ATOM 1361 O O . GLN A 1 178 ? -17.158 -4.598 24.014 1.00 91.56 178 GLN A O 1
ATOM 1366 N N . GLU A 1 179 ? -17.181 -5.928 22.216 1.00 91.06 179 GLU A N 1
ATOM 1367 C CA . GLU A 1 179 ? -18.568 -6.359 22.395 1.00 91.06 179 GLU A CA 1
ATOM 1368 C C . GLU A 1 179 ? -18.750 -7.206 23.657 1.00 91.06 179 GLU A C 1
ATOM 1370 O O . GLU A 1 179 ? -19.743 -7.029 24.366 1.00 91.06 179 GLU A O 1
ATOM 1375 N N . ALA A 1 180 ? -17.774 -8.047 24.010 1.00 92.62 180 ALA A N 1
ATOM 1376 C CA . ALA A 1 180 ? -17.787 -8.807 25.258 1.00 92.62 180 ALA A CA 1
ATOM 1377 C C . ALA A 1 180 ? -17.759 -7.901 26.505 1.00 92.62 180 ALA A C 1
ATOM 1379 O O . ALA A 1 180 ? -18.339 -8.241 27.540 1.00 92.62 180 ALA A O 1
ATOM 1380 N N . LEU A 1 181 ? -17.132 -6.722 26.416 1.00 90.06 181 LEU A N 1
ATOM 1381 C CA . LEU A 1 181 ? -17.092 -5.730 27.496 1.00 90.06 181 LEU A CA 1
ATOM 1382 C C . LEU A 1 181 ? -18.379 -4.893 27.604 1.00 90.06 181 LEU A C 1
ATOM 1384 O O . LEU A 1 181 ? -18.659 -4.341 28.675 1.00 90.06 181 LEU A O 1
ATOM 1388 N N . ARG A 1 182 ? -19.204 -4.838 26.548 1.00 90.19 182 ARG A N 1
ATOM 1389 C CA . ARG A 1 182 ? -20.429 -4.017 26.483 1.00 90.19 182 ARG A CA 1
ATOM 1390 C C . ARG A 1 182 ? -21.390 -4.243 27.660 1.00 90.19 182 ARG A C 1
ATOM 1392 O O . ARG A 1 182 ? -21.801 -3.249 28.265 1.00 90.19 182 ARG A O 1
ATOM 1399 N N . PRO A 1 183 ? -21.747 -5.483 28.057 1.00 93.19 183 PRO A N 1
ATOM 1400 C CA . PRO A 1 183 ? -22.680 -5.696 29.165 1.00 93.19 183 PRO A CA 1
ATOM 1401 C C . PRO A 1 183 ? -22.119 -5.194 30.498 1.00 93.19 183 PRO A C 1
ATOM 1403 O O . PRO A 1 183 ? -22.848 -4.618 31.306 1.00 93.19 183 PRO A O 1
ATOM 1406 N N . LYS A 1 184 ? -20.808 -5.370 30.719 1.00 93.38 184 LYS A N 1
ATOM 1407 C CA . LYS A 1 184 ? -20.123 -4.906 31.930 1.00 93.38 184 LYS A CA 1
ATOM 1408 C C . LYS A 1 184 ? -20.110 -3.380 31.999 1.00 93.38 184 LYS A C 1
ATOM 1410 O O . LYS A 1 184 ? -20.426 -2.831 33.053 1.00 93.38 184 LYS A O 1
ATOM 1415 N N . ALA A 1 185 ? -19.804 -2.709 30.888 1.00 90.25 185 ALA A N 1
ATOM 1416 C CA . ALA A 1 185 ? -19.858 -1.253 30.795 1.00 90.25 185 ALA A CA 1
ATOM 1417 C C . ALA A 1 185 ? -21.272 -0.735 31.107 1.00 90.25 185 ALA A C 1
ATOM 1419 O O . ALA A 1 185 ? -21.441 0.083 32.007 1.00 90.25 185 ALA A O 1
ATOM 1420 N N . GLN A 1 186 ? -22.304 -1.300 30.471 1.00 92.12 186 GLN A N 1
ATOM 1421 C CA . GLN A 1 186 ? -23.700 -0.917 30.716 1.00 92.12 186 GLN A CA 1
ATOM 1422 C C . GLN A 1 186 ? -24.137 -1.142 32.170 1.00 92.12 186 GLN A C 1
ATOM 1424 O O . GLN A 1 186 ? -24.824 -0.296 32.744 1.00 92.12 186 GLN A O 1
ATOM 1429 N N . ALA A 1 187 ? -23.742 -2.260 32.786 1.00 95.94 187 ALA A N 1
ATOM 1430 C CA . ALA A 1 187 ? -24.049 -2.543 34.185 1.00 95.94 187 ALA A CA 1
ATOM 1431 C C . ALA A 1 187 ? -23.396 -1.524 35.133 1.00 95.94 187 ALA A C 1
ATOM 1433 O O . ALA A 1 187 ? -24.046 -1.042 36.063 1.00 95.94 187 ALA A O 1
ATOM 1434 N N . LEU A 1 188 ? -22.134 -1.160 34.881 1.00 95.31 188 LEU A N 1
ATOM 1435 C CA . LEU A 1 188 ? -21.427 -0.137 35.652 1.00 95.31 188 LEU A CA 1
ATOM 1436 C C . LEU A 1 188 ? -22.061 1.247 35.472 1.00 95.31 188 LEU A C 1
ATOM 1438 O O . LEU A 1 188 ? -22.266 1.939 36.468 1.00 95.31 188 LEU A O 1
ATOM 1442 N N . THR A 1 189 ? -22.446 1.623 34.249 1.00 93.31 189 THR A N 1
ATOM 1443 C CA . THR A 1 189 ? -23.139 2.891 33.977 1.00 93.31 189 THR A CA 1
ATOM 1444 C C . THR A 1 189 ? -24.480 2.969 34.703 1.00 93.31 189 THR A C 1
ATOM 1446 O O . THR A 1 189 ? -24.753 3.969 35.363 1.00 93.31 189 THR A O 1
ATOM 1449 N N . ARG A 1 190 ? -25.301 1.912 34.648 1.00 95.81 190 ARG A N 1
ATOM 1450 C CA . ARG A 1 190 ? -26.589 1.863 35.365 1.00 95.81 190 ARG A CA 1
ATOM 1451 C C . ARG A 1 190 ? -26.392 1.984 36.871 1.00 95.81 190 ARG A C 1
ATOM 1453 O O . ARG A 1 190 ? -27.024 2.817 37.509 1.00 95.81 190 ARG A O 1
ATOM 1460 N N . LYS A 1 191 ? -25.453 1.215 37.430 1.00 96.94 191 LYS A N 1
ATOM 1461 C CA . LYS A 1 191 ? -25.126 1.281 38.858 1.00 96.94 191 LYS A CA 1
ATOM 1462 C C . LYS A 1 191 ? -24.648 2.675 39.267 1.00 96.94 191 LYS A C 1
ATOM 1464 O O . LYS A 1 191 ? -25.020 3.158 40.332 1.00 96.94 191 LYS A O 1
ATOM 1469 N N . TRP A 1 192 ? -23.839 3.327 38.435 1.00 96.75 192 TRP A N 1
ATOM 1470 C CA . TRP A 1 192 ? -23.406 4.701 38.671 1.00 96.75 192 TRP A CA 1
ATOM 1471 C C . TRP A 1 192 ? -24.593 5.675 38.670 1.00 96.75 192 TRP A C 1
ATOM 1473 O O . TRP A 1 192 ? -24.743 6.429 39.628 1.00 96.75 192 TRP A O 1
ATOM 1483 N N . GLN A 1 193 ? -25.484 5.602 37.676 1.00 96.50 193 GLN A N 1
ATOM 1484 C CA . GLN A 1 193 ? -26.696 6.432 37.618 1.00 96.50 193 GLN A CA 1
ATOM 1485 C C . GLN A 1 193 ? -27.582 6.236 38.856 1.00 96.50 193 GLN A C 1
ATOM 1487 O O . GLN A 1 193 ? -27.998 7.211 39.478 1.00 96.50 193 GLN A O 1
ATOM 1492 N N . GLU A 1 194 ? -27.818 4.987 39.265 1.00 96.62 194 GLU A N 1
ATOM 1493 C CA . GLU A 1 194 ? -28.579 4.671 40.478 1.00 96.62 194 GLU A CA 1
ATOM 1494 C C . GLU A 1 194 ? -27.952 5.286 41.734 1.00 96.62 194 GLU A C 1
ATOM 1496 O O . GLU A 1 194 ? -28.661 5.832 42.578 1.00 96.62 194 GLU A O 1
ATOM 1501 N N . LEU A 1 195 ? -26.626 5.204 41.878 1.00 96.75 195 LEU A N 1
ATOM 1502 C CA . LEU A 1 195 ? -25.915 5.780 43.020 1.00 96.75 195 LEU A CA 1
ATOM 1503 C C . LEU A 1 195 ? -25.978 7.309 43.024 1.00 96.75 195 LEU A C 1
ATOM 1505 O O . LEU A 1 195 ? -26.148 7.896 44.092 1.00 96.75 195 LEU A O 1
ATOM 1509 N N . VAL A 1 196 ? -25.880 7.951 41.858 1.00 96.62 196 VAL A N 1
ATOM 1510 C CA . VAL A 1 196 ? -26.022 9.409 41.721 1.00 96.62 196 VAL A CA 1
ATOM 1511 C C . VAL A 1 196 ? -27.422 9.855 42.145 1.00 96.62 196 VAL A C 1
ATOM 1513 O O . VAL A 1 196 ? -27.550 10.777 42.951 1.00 96.62 196 VAL A O 1
ATOM 1516 N N . VAL A 1 197 ? -28.468 9.170 41.671 1.00 96.56 197 VAL A N 1
ATOM 1517 C CA . VAL A 1 197 ? -29.858 9.474 42.045 1.00 96.56 197 VAL A CA 1
ATOM 1518 C C . VAL A 1 197 ? -30.072 9.280 43.546 1.00 96.56 197 VAL A C 1
ATOM 1520 O O . VAL A 1 197 ? -30.549 10.198 44.213 1.00 96.56 197 VAL A O 1
ATOM 1523 N N . LYS A 1 198 ? -29.627 8.150 44.111 1.00 96.12 198 LYS A N 1
ATOM 1524 C CA . LYS A 1 198 ? -29.712 7.889 45.558 1.00 96.12 198 LYS A CA 1
ATOM 1525 C C . LYS A 1 198 ? -28.982 8.948 46.383 1.00 96.12 198 LYS A C 1
ATOM 1527 O O . LYS A 1 198 ? -29.490 9.389 47.408 1.00 96.12 198 LYS A O 1
ATOM 1532 N N . ASN A 1 199 ? -27.798 9.382 45.952 1.00 96.06 199 ASN A N 1
ATOM 1533 C CA . ASN A 1 199 ? -27.044 10.423 46.651 1.00 96.06 199 ASN A CA 1
ATOM 1534 C C . ASN A 1 199 ? -27.782 11.774 46.619 1.00 96.06 199 ASN A C 1
ATOM 1536 O O . ASN A 1 199 ? -27.881 12.460 47.640 1.00 96.06 199 ASN A O 1
ATOM 1540 N N . MET A 1 200 ? -28.376 12.121 45.475 1.00 95.62 200 MET A N 1
ATOM 1541 C CA . MET A 1 200 ? -29.202 13.320 45.340 1.00 95.62 200 MET A CA 1
ATOM 1542 C C . MET A 1 200 ? -30.440 13.268 46.250 1.00 95.62 200 MET A C 1
ATOM 1544 O O . MET A 1 200 ? -30.753 14.259 46.911 1.00 95.62 200 MET A O 1
ATOM 1548 N N . GLU A 1 201 ? -31.130 12.129 46.323 1.00 95.50 201 GLU A N 1
ATOM 1549 C CA . GLU A 1 201 ? -32.282 11.927 47.212 1.00 95.50 201 GLU A CA 1
ATOM 1550 C C . GLU A 1 201 ? -31.894 12.056 48.689 1.00 95.50 201 GLU A C 1
ATOM 1552 O O . GLU A 1 201 ? -32.522 12.815 49.428 1.00 95.50 201 GLU A O 1
ATOM 1557 N N . LEU A 1 202 ? -30.809 11.401 49.111 1.00 94.75 202 LEU A N 1
ATOM 1558 C CA . LEU A 1 202 ? -30.284 11.512 50.475 1.00 94.75 202 LEU A CA 1
ATOM 1559 C C . LEU A 1 202 ? -29.891 12.951 50.825 1.00 94.75 202 LEU A C 1
ATOM 1561 O O . LEU A 1 202 ? -30.151 13.413 51.937 1.00 94.75 202 LEU A O 1
ATOM 1565 N N . SER A 1 203 ? -29.297 13.680 49.880 1.00 93.50 203 SER A N 1
ATOM 1566 C CA . SER A 1 203 ? -28.938 15.088 50.065 1.00 93.50 203 SER A CA 1
ATOM 1567 C C . SER A 1 203 ? -30.171 15.972 50.276 1.00 93.50 203 SER A C 1
ATOM 1569 O O . SER A 1 203 ? -30.148 16.849 51.142 1.00 93.50 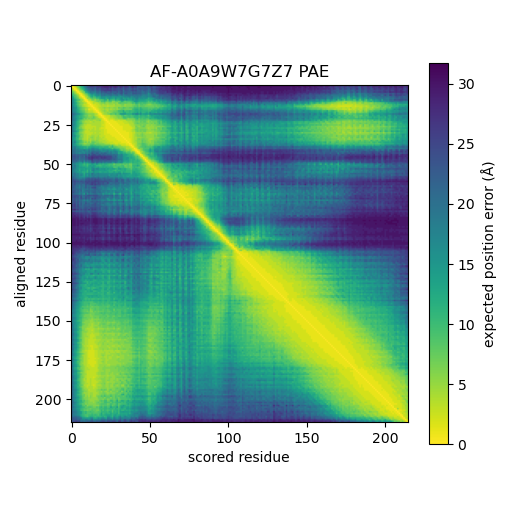203 SER A O 1
ATOM 1571 N N . LYS A 1 204 ? -31.268 15.715 49.549 1.00 93.94 204 LYS A N 1
ATOM 1572 C CA . LYS A 1 204 ? -32.551 16.412 49.747 1.00 93.94 204 LYS A CA 1
ATOM 1573 C C . LYS A 1 204 ? -33.145 16.117 51.123 1.00 93.94 204 LYS A C 1
ATOM 1575 O O . LYS A 1 204 ? -33.398 17.058 51.872 1.00 93.94 204 LYS A O 1
ATOM 1580 N N . VAL A 1 205 ? -33.268 14.836 51.489 1.00 94.38 205 VAL A N 1
ATOM 1581 C CA . VAL A 1 205 ? -33.816 14.411 52.791 1.00 94.38 205 VAL A CA 1
ATOM 1582 C C . VAL A 1 205 ? -33.009 14.999 53.950 1.00 94.38 205 VAL A C 1
ATOM 1584 O O . VAL A 1 205 ? -33.582 15.538 54.892 1.00 94.38 205 VAL A O 1
ATOM 1587 N N . ASN A 1 206 ? -31.675 14.974 53.871 1.00 91.19 206 ASN A N 1
ATOM 1588 C CA . ASN A 1 206 ? -30.817 15.590 54.887 1.00 91.19 206 ASN A CA 1
ATOM 1589 C C . ASN A 1 206 ? -30.997 17.113 54.972 1.00 91.19 206 ASN A C 1
ATOM 1591 O O . ASN A 1 206 ? -30.915 17.681 56.062 1.00 91.19 206 ASN A O 1
ATOM 1595 N N . GLY A 1 207 ? -31.231 17.782 53.842 1.00 92.19 207 GLY A N 1
ATOM 1596 C CA . GLY A 1 207 ? -31.560 19.206 53.806 1.00 92.19 207 GLY A CA 1
ATOM 1597 C C . GLY A 1 207 ? -32.888 19.516 54.499 1.00 92.19 207 GLY A C 1
ATOM 1598 O O . GLY A 1 207 ? -32.949 20.432 55.319 1.00 92.19 207 GLY A O 1
ATOM 1599 N N . ASP A 1 208 ? -33.926 18.726 54.227 1.00 90.75 208 ASP A N 1
ATOM 1600 C CA . ASP A 1 208 ? -35.244 18.862 54.861 1.00 90.75 208 ASP A CA 1
ATOM 1601 C C . ASP A 1 208 ? -35.188 18.593 56.366 1.00 90.75 208 ASP A C 1
ATOM 1603 O O . ASP A 1 208 ? -35.725 19.369 57.157 1.00 90.75 208 ASP A O 1
ATOM 1607 N N . LEU A 1 209 ? -34.460 17.555 56.780 1.00 89.38 209 LEU A N 1
ATOM 1608 C CA . LEU A 1 209 ? -34.292 17.209 58.190 1.00 89.38 209 LEU A CA 1
ATOM 1609 C C . LEU A 1 209 ? -33.554 18.309 58.970 1.00 89.38 209 LEU A C 1
ATOM 1611 O O . LEU A 1 209 ? -33.887 18.596 60.120 1.00 89.38 209 LEU A O 1
ATOM 1615 N N . LYS A 1 210 ? -32.563 18.960 58.345 1.00 87.50 210 LYS A N 1
ATOM 1616 C CA . LYS A 1 210 ? -31.884 20.127 58.928 1.00 87.50 210 LYS A CA 1
ATOM 1617 C C . LYS A 1 210 ? -32.836 21.310 59.083 1.00 87.50 210 LYS A C 1
ATOM 1619 O O . LYS A 1 210 ? -32.844 21.906 60.153 1.00 87.50 210 LYS A O 1
ATOM 1624 N N . ARG A 1 211 ? -33.662 21.601 58.069 1.00 85.25 211 ARG A N 1
ATOM 1625 C CA . ARG A 1 211 ? -34.675 22.671 58.128 1.00 85.25 211 ARG A CA 1
ATOM 1626 C C . ARG A 1 211 ? -35.683 22.453 59.257 1.00 85.25 211 ARG A C 1
ATOM 1628 O O . ARG A 1 211 ? -36.001 23.401 59.964 1.00 85.25 211 ARG A O 1
ATOM 1635 N N . GLN A 1 212 ? -36.131 21.213 59.455 1.00 80.31 212 GLN A N 1
ATOM 1636 C CA . GLN A 1 212 ? -37.042 20.854 60.548 1.00 80.31 212 GLN A CA 1
ATOM 1637 C C . GLN A 1 212 ? -36.406 20.987 61.936 1.00 80.31 212 GLN A C 1
ATOM 1639 O O . GLN A 1 212 ? -37.108 21.308 62.881 1.00 80.31 212 GLN A O 1
ATOM 1644 N N . LYS A 1 213 ? -35.095 20.751 62.079 1.00 75.12 213 LYS A N 1
ATOM 1645 C CA . LYS A 1 213 ? -34.381 20.918 63.360 1.00 75.12 213 LYS A CA 1
ATOM 1646 C C . LYS A 1 213 ? -34.054 22.368 63.713 1.00 75.12 213 LYS A C 1
ATOM 1648 O O . LYS A 1 213 ? -33.756 22.647 64.869 1.00 75.12 213 LYS A O 1
ATOM 1653 N N . THR A 1 214 ? -34.010 23.256 62.725 1.00 68.31 214 THR A N 1
ATOM 1654 C CA . THR A 1 214 ? -33.746 24.691 62.921 1.00 68.31 214 THR A CA 1
ATOM 1655 C C . THR A 1 214 ? -35.012 25.521 63.132 1.00 68.31 214 THR A C 1
ATOM 1657 O O . THR A 1 214 ? -34.892 26.719 63.379 1.00 68.31 214 THR A O 1
ATOM 1660 N N . SER A 1 215 ? -36.192 24.909 63.003 1.00 50.34 215 SER A N 1
ATOM 1661 C CA . SER A 1 215 ? -37.498 25.520 63.269 1.00 50.34 215 SER A CA 1
ATOM 1662 C C . SER A 1 215 ? -38.061 25.043 64.600 1.00 50.34 215 SER A C 1
ATOM 1664 O O . SER A 1 215 ? -38.924 25.782 65.118 1.00 50.34 215 SER A O 1
#

Foldseek 3Di:
DPPPPPPPPDDQVLQDDPDDPVVVVVVVVVVVVVVVVLVPDPVRPPPCDPVVVPPDDPPPCPPDPVSVVLVVVCVVVVNDDDDPPPDCPDDPVNQDDQDDPPCPPPPVSNVVNVVSVVVVVVVVVVVVVVVVVCVVCVVVVVVVVVVVVVVVVVVVVVVVVVVVVVVVVVVVVSSVVSVVCNVVVVVVVVVVVVVVVVVVVVVVVVVVVVVVVVD

Organism: NCBI:txid2557542

Radius of gyration: 39.05 Å; Cα contacts (8 Å, |Δi|>4): 45; chains: 1; bounding box: 70×47×117 Å

Solvent-accessible surface area (backbone atoms only — not comparable to full-atom values): 12830 Å² total; per-residue (Å²): 130,84,79,77,76,72,70,78,84,84,74,54,82,84,67,50,76,81,77,57,73,68,55,54,58,51,51,52,50,52,53,49,52,51,51,51,55,41,66,71,36,91,86,43,67,77,83,57,72,69,74,51,69,78,44,79,78,76,80,58,74,74,74,41,72,66,48,46,51,53,52,51,52,23,64,75,50,78,63,54,74,74,83,69,87,79,39,75,87,75,37,87,87,56,64,79,72,76,71,68,70,94,48,64,84,38,69,66,59,52,52,53,44,51,55,51,51,51,54,48,51,54,49,50,52,55,48,50,56,48,49,53,50,41,69,73,44,38,66,62,52,51,54,52,50,50,53,50,52,54,50,52,55,47,52,53,50,54,51,50,53,54,49,49,52,52,52,51,51,52,50,52,51,52,45,52,58,45,57,69,45,45,65,59,53,52,52,51,52,51,54,49,53,53,50,52,51,50,52,53,51,51,52,50,54,54,51,52,55,50,55,63,73,76,104

Secondary structure (DSSP, 8-state):
------------TTTSPPPPHHHHHHHHHHHHHHHHHHHH-TT--TTTSSSSTTSPPPPPTTS-HHHHHHHHHHHHTTTPPPPP---SSS-TTTSPPPP-GGGTT-HHHHHHHHHHHHHHHHHHHHHHHHHHHHHHHHHHHHHHHHHHHHHHHHHHHHHHHHHHHHHHHHHHHHHHHHHHHHHHHHHHHHHHHHHHHHHHHHHHHHHHHHHHH--

Mean predicted aligned error: 14.53 Å

pLDDT: mean 81.83, std 15.82, range [35.78, 98.38]

Sequence (215 aa):
MPSSSFAPLDSLPYLDPPAHPDYEAYAISLIQEEMQAMASDPTVNTSSDHYLKSLPAPPSASSSALLKFELGRLAENNGTPPPSPAAPAFHPASWAQPPKNAMSNDLQAWKMAVEQIKAKLETSHSTLTNLELQSTFGQSAWLTHNKSLVKEAKMERERLEALKLQVDTINAARQSDQEALRPKAQALTRKWQELVVKNMELSKVNGDLKRQKTS